Protein 9F7B (pdb70)

Foldseek 3Di:
DQWKDWLAAAADFAAEEWEDALLQDDLLCNVLDVLLHRHHTYMYTGFRQLVVPDQTALALLVVLVVVLVVVCVVDVPQVDAYHYEYEALRLVSRQSNQQVCVVVVHHHAAYEYEAYFAQPLPPPDDDDQQVLQVLLLVNLQVVCVSVVLDHLQDDAPDGVVVRLQVSLVVCVVSPPPDDSVVVSVSSVSSSSSSVSSVSNSNRDDDDAHPDQARYQYEYEHEQAQLCQDQVVSDDYDVNNVNSVVRNPPDRQVVSCVRHVNYHYHYDHQRHSRRQCPVPRNVVVVSVVCSVVGVD

B-factor: mean 24.54, std 12.44, range [8.44, 74.92]

Structure (mmCIF, N/CA/C/O backbone):
data_9F7B
#
_entry.id   9F7B
#
_cell.length_a   37.745
_cell.length_b   60.009
_cell.length_c   63.472
_cell.angle_alpha   90.000
_cell.angle_beta   95.794
_cell.angle_gamma   90.000
#
_symmetry.space_group_name_H-M   'P 1 21 1'
#
loop_
_entity.id
_entity.type
_entity.pdbx_description
1 polymer '3-hydroxyacyl-[acyl-carrier-protein] dehydratase'
2 water water
#
loop_
_atom_site.group_PDB
_atom_site.id
_atom_site.type_symbol
_atom_site.label_atom_id
_atom_site.label_alt_id
_atom_site.label_comp_id
_atom_site.label_asym_id
_atom_site.label_entity_id
_atom_site.label_seq_id
_atom_site.pdbx_PDB_ins_code
_atom_site.Cartn_x
_atom_site.Cartn_y
_atom_site.Cartn_z
_atom_site.occupancy
_atom_site.B_iso_or_equiv
_atom_site.auth_seq_id
_atom_site.auth_comp_id
_atom_site.auth_asym_id
_atom_site.auth_atom_id
_atom_site.pdbx_PDB_model_num
ATOM 1 N N . ASP A 1 34 ? 7.493 -16.563 24.771 1.000 47.949 13 ASP A N 1
ATOM 2 C CA . ASP A 1 34 ? 8.242 -17.465 23.851 1.000 49.372 13 ASP A CA 1
ATOM 3 C C . ASP A 1 34 ? 7.898 -17.103 22.403 1.000 45.161 13 ASP A C 1
ATOM 4 O O . ASP A 1 34 ? 8.783 -16.791 21.611 1.000 52.922 13 ASP A O 1
ATOM 6 N N . PRO A 1 35 ? 6.615 -17.113 21.981 1.000 37.877 14 PRO A N 1
ATOM 7 C CA . PRO A 1 35 ? 6.256 -16.509 20.701 1.000 34.887 14 PRO A CA 1
ATOM 8 C C . PRO A 1 35 ? 6.291 -14.973 20.757 1.000 27.302 14 PRO A C 1
ATOM 9 O O . PRO A 1 35 ? 6.643 -14.345 19.761 1.000 26.265 14 PRO A O 1
ATOM 13 N N . VAL A 1 36 ? 5.968 -14.354 21.907 1.000 21.421 15 VAL A N 1
ATOM 14 C CA . VAL A 1 36 ? 5.902 -12.896 21.952 1.000 20.957 15 VAL A CA 1
ATOM 15 C C . VAL A 1 36 ? 7.017 -12.268 22.796 1.000 20.651 15 VAL A C 1
ATOM 16 O O . VAL A 1 36 ? 7.249 -11.070 22.695 1.000 19.574 15 VAL A O 1
ATOM 20 N N . PHE A 1 37 ? 7.655 -13.034 23.675 1.000 20.256 16 PHE A N 1
ATOM 21 C CA . PHE A 1 37 ? 8.588 -12.451 24.625 1.000 20.219 16 PHE A CA 1
ATOM 22 C C . PHE A 1 37 ? 10.018 -12.797 24.211 1.000 20.706 16 PHE A C 1
ATOM 23 O O . PHE A 1 37 ? 10.318 -13.967 24.018 1.000 20.375 16 PHE A O 1
ATOM 31 N N . GLU A 1 38 ? 10.891 -11.782 24.078 1.000 20.223 17 GLU A N 1
ATOM 32 C CA . GLU A 1 38 ? 12.282 -11.959 23.673 1.000 19.637 17 GLU A CA 1
ATOM 33 C C . GLU A 1 38 ? 13.217 -11.282 24.680 1.000 18.979 17 GLU A C 1
ATOM 34 O O . GLU A 1 38 ? 12.980 -10.154 25.101 1.000 16.384 17 GLU A O 1
ATOM 40 N N . ILE A 1 39 ? 14.296 -11.969 25.048 1.000 18.345 18 ILE A N 1
ATOM 41 C CA . ILE A 1 39 ? 15.363 -11.360 25.833 1.000 18.680 18 ILE A CA 1
ATOM 42 C C . ILE A 1 39 ? 16.477 -10.962 24.868 1.000 18.158 18 ILE A C 1
ATOM 43 O O . ILE A 1 39 ? 17.064 -11.824 24.232 1.000 20.880 18 ILE A O 1
ATOM 48 N N . LEU A 1 40 ? 16.717 -9.659 24.725 1.000 16.440 19 LEU A N 1
ATOM 49 C CA . LEU A 1 40 ? 17.662 -9.140 23.750 1.000 16.757 19 LEU A CA 1
ATOM 50 C C . LEU A 1 40 ? 19.056 -9.015 24.355 1.000 15.777 19 LEU A C 1
ATOM 51 O O . LEU A 1 40 ? 20.033 -9.146 23.629 1.000 15.191 19 LEU A O 1
ATOM 56 N N . GLN A 1 41 ? 19.132 -8.675 25.647 1.000 14.538 20 GLN A N 1
ATOM 57 C CA . GLN A 1 41 ? 20.380 -8.579 26.394 1.000 14.748 20 GLN A CA 1
ATOM 58 C C . GLN A 1 41 ? 20.087 -9.184 27.767 1.000 14.914 20 GLN A C 1
ATOM 59 O O . GLN A 1 41 ? 19.272 -8.626 28.505 1.000 15.048 20 GLN A O 1
ATOM 65 N N . SER A 1 42 ? 20.666 -10.367 28.066 1.000 14.023 21 SER A N 1
ATOM 66 C CA . SER A 1 42 ? 20.245 -11.161 29.219 1.000 13.578 21 SER A CA 1
ATOM 67 C C . SER A 1 42 ? 20.899 -10.697 30.513 1.000 13.993 21 SER A C 1
ATOM 68 O O . SER A 1 42 ? 20.340 -10.885 31.589 1.000 15.494 21 SER A O 1
ATOM 71 N N . ARG A 1 43 ? 22.091 -10.109 30.417 1.000 15.039 22 ARG A N 1
ATOM 72 C CA . ARG A 1 43 ? 22.945 -9.908 31.581 1.000 14.569 22 ARG A CA 1
ATOM 73 C C . ARG A 1 43 ? 22.514 -8.706 32.425 1.000 14.775 22 ARG A C 1
ATOM 74 O O . ARG A 1 43 ? 21.945 -7.728 31.908 1.000 13.610 22 ARG A O 1
ATOM 82 N N . GLY A 1 44 ? 22.899 -8.781 33.712 1.000 13.921 23 GLY A N 1
ATOM 83 C CA . GLY A 1 44 ? 22.869 -7.665 34.638 1.000 14.958 23 GLY A CA 1
ATOM 84 C C . GLY A 1 44 ? 21.937 -7.926 35.821 1.000 16.130 23 GLY A C 1
ATOM 85 O O . GLY A 1 44 ? 21.038 -8.766 35.740 1.000 14.681 23 GLY A O 1
ATOM 86 N N . ARG A 1 45 ? 22.141 -7.157 36.897 1.000 16.865 24 ARG A N 1
ATOM 87 C CA . ARG A 1 45 ? 21.363 -7.304 38.113 1.000 19.301 24 ARG A CA 1
ATOM 88 C C . ARG A 1 45 ? 20.338 -6.196 38.319 1.000 19.319 24 ARG A C 1
ATOM 89 O O . ARG A 1 45 ? 19.562 -6.252 39.254 1.000 21.618 24 ARG A O 1
ATOM 97 N N . ARG A 1 46 ? 20.332 -5.161 37.501 1.000 19.755 25 ARG A N 1
ATOM 98 C CA . ARG A 1 46 ? 19.319 -4.136 37.676 1.000 20.735 25 ARG A CA 1
ATOM 99 C C . ARG A 1 46 ? 17.990 -4.634 37.096 1.000 19.401 25 ARG A C 1
ATOM 100 O O . ARG A 1 46 ? 17.965 -5.613 36.335 1.000 16.934 25 ARG A O 1
ATOM 108 N N . SER A 1 47 ? 16.899 -3.917 37.409 1.000 17.932 26 SER A N 1
ATOM 109 C CA . SER A 1 47 ? 15.587 -4.252 36.883 1.000 18.893 26 SER A CA 1
ATOM 110 C C . SER A 1 47 ? 15.651 -4.161 35.371 1.000 17.404 26 SER A C 1
ATOM 111 O O . SER A 1 47 ? 16.326 -3.289 34.853 1.000 17.970 26 SER A O 1
ATOM 114 N N . PRO A 1 48 ? 15.011 -5.088 34.640 1.000 16.446 27 PRO A N 1
ATOM 115 C CA . PRO A 1 48 ? 15.026 -5.043 33.180 1.000 15.902 27 PRO A CA 1
ATOM 116 C C . PRO A 1 48 ? 14.420 -3.766 32.594 1.000 15.280 27 PRO A C 1
ATOM 117 O O . PRO A 1 48 ? 13.478 -3.200 33.155 1.000 15.014 27 PRO A O 1
ATOM 121 N N . ALA A 1 49 ? 14.932 -3.347 31.431 1.000 14.082 28 ALA A N 1
ATOM 122 C CA . ALA A 1 49 ? 14.165 -2.493 30.527 1.000 14.720 28 ALA A CA 1
ATOM 123 C C . ALA A 1 49 ? 13.259 -3.372 29.660 1.000 14.306 28 ALA A C 1
ATOM 124 O O . ALA A 1 49 ? 13.752 -4.329 29.063 1.000 15.353 28 ALA A O 1
ATOM 126 N N . VAL A 1 50 ? 11.946 -3.052 29.590 1.000 13.749 29 VAL A N 1
ATOM 127 C CA . VAL A 1 50 ? 11.022 -3.787 28.730 1.000 13.343 29 VAL A CA 1
ATOM 128 C C . VAL A 1 50 ? 10.436 -2.886 27.643 1.000 12.997 29 VAL A C 1
ATOM 129 O O . VAL A 1 50 ? 9.655 -1.975 27.931 1.000 13.457 29 VAL A O 1
ATOM 133 N N . TRP A 1 51 ? 10.755 -3.198 26.389 1.000 11.803 30 TRP A N 1
ATOM 134 C CA . TRP A 1 51 ? 10.328 -2.379 25.267 1.000 12.743 30 TRP A CA 1
ATOM 135 C C . TRP A 1 51 ? 9.339 -3.140 24.383 1.000 12.441 30 TRP A C 1
ATOM 136 O O . TRP A 1 51 ? 9.252 -4.362 24.466 1.000 13.511 30 TRP A O 1
ATOM 147 N N . PHE A 1 52 ? 8.562 -2.408 23.572 1.000 11.549 31 PHE A N 1
ATOM 148 C CA . PHE A 1 52 ? 7.511 -3.013 22.771 1.000 11.771 31 PHE A CA 1
ATOM 149 C C . PHE A 1 52 ? 7.719 -2.709 21.295 1.000 12.111 31 PHE A C 1
ATOM 150 O O . PHE A 1 52 ? 8.130 -1.610 20.919 1.000 12.615 31 PHE A O 1
ATOM 158 N N . HIS A 1 53 ? 7.407 -3.711 20.470 1.000 12.820 32 HIS A N 1
ATOM 159 C CA . HIS A 1 53 ? 7.499 -3.605 19.022 1.000 13.291 32 HIS A CA 1
ATOM 160 C C . HIS A 1 53 ? 6.748 -2.389 18.485 1.000 14.627 32 HIS A C 1
ATOM 161 O O . HIS A 1 53 ? 5.675 -2.029 18.998 1.000 13.602 32 HIS A O 1
ATOM 168 N N . GLY A 1 54 ? 7.269 -1.847 17.375 1.000 13.513 33 GLY A N 1
ATOM 169 C CA . GLY A 1 54 ? 6.495 -0.956 16.537 1.000 13.914 33 GLY A CA 1
ATOM 170 C C . GLY A 1 54 ? 5.458 -1.738 15.729 1.000 15.256 33 GLY A C 1
ATOM 171 O O . GLY A 1 54 ? 5.161 -2.899 16.048 1.000 16.535 33 GLY A O 1
ATOM 172 N N . SER A 1 55 ? 4.931 -1.106 14.672 1.000 14.475 34 SER A N 1
ATOM 173 C CA . SER A 1 55 ? 3.825 -1.685 13.916 1.000 16.112 34 SER A CA 1
ATOM 174 C C . SER A 1 55 ? 4.308 -2.872 13.073 1.000 16.070 34 SER A C 1
ATOM 175 O O . SER A 1 55 ? 3.518 -3.746 12.719 1.000 16.623 34 SER A O 1
ATOM 178 N N . MET A 1 56 ? 5.619 -2.936 12.788 1.000 16.698 35 MET A N 1
ATOM 179 C CA . MET A 1 56 ? 6.188 -4.089 12.092 1.000 16.980 35 MET A CA 1
ATOM 180 C C . MET A 1 56 ? 6.089 -5.357 12.947 1.000 15.683 35 MET A C 1
ATOM 181 O O . MET A 1 56 ? 6.171 -6.451 12.402 1.000 16.560 35 MET A O 1
ATOM 186 N N . GLY A 1 57 ? 5.971 -5.221 14.278 1.000 14.113 36 GLY A N 1
ATOM 187 C CA . GLY A 1 57 ? 5.803 -6.346 15.190 1.000 14.480 36 GLY A CA 1
ATOM 188 C C . GLY A 1 57 ? 7.121 -6.955 15.698 1.000 15.087 36 GLY A C 1
ATOM 189 O O . GLY A 1 57 ? 7.108 -7.799 16.604 1.000 15.022 36 GLY A O 1
ATOM 190 N N . THR A 1 58 ? 8.255 -6.555 15.103 1.000 14.929 37 THR A N 1
ATOM 191 C CA . THR A 1 58 ? 9.559 -7.139 15.388 1.000 15.489 37 THR A CA 1
ATOM 192 C C . THR A 1 58 ? 10.328 -6.271 16.399 1.000 16.371 37 THR A C 1
ATOM 193 O O . THR A 1 58 ? 9.964 -5.114 16.646 1.000 14.798 37 THR A O 1
ATOM 197 N N . VAL A 1 59 ? 11.368 -6.844 17.021 1.000 17.262 38 VAL A N 1
ATOM 198 C CA . VAL A 1 59 ? 12.101 -6.130 18.057 1.000 17.598 38 VAL A CA 1
ATOM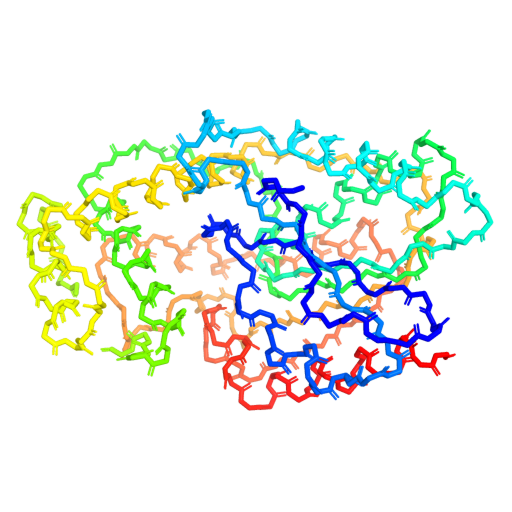 199 C C . VAL A 1 59 ? 13.590 -5.985 17.728 1.000 18.562 38 VAL A C 1
ATOM 200 O O . VAL A 1 59 ? 14.325 -5.398 18.526 1.000 16.331 38 VAL A O 1
ATOM 204 N N . GLN A 1 60 ? 14.036 -6.471 16.560 1.000 19.253 39 GLN A N 1
ATOM 205 C CA . GLN A 1 60 ? 15.456 -6.474 16.229 1.000 21.470 39 GLN A CA 1
ATOM 206 C C . GLN A 1 60 ? 16.004 -5.053 16.170 1.000 20.931 39 GLN A C 1
ATOM 207 O O . GLN A 1 60 ? 17.164 -4.840 16.507 1.000 22.692 39 GLN A O 1
ATOM 213 N N . ALA A 1 61 ? 15.145 -4.076 15.864 1.000 21.230 40 ALA A N 1
ATOM 214 C CA . ALA A 1 61 ? 15.554 -2.686 15.809 1.000 21.439 40 ALA A CA 1
ATOM 215 C C . ALA A 1 61 ? 16.099 -2.203 17.147 1.000 19.487 40 ALA A C 1
ATOM 216 O O . ALA A 1 61 ? 16.746 -1.168 17.160 1.000 21.672 40 ALA A O 1
ATOM 218 N N . TYR A 1 62 ? 15.806 -2.900 18.253 1.000 17.720 41 TYR A N 1
ATOM 219 C CA . TYR A 1 62 ? 16.234 -2.453 19.577 1.000 17.428 41 TYR A CA 1
ATOM 220 C C . TYR A 1 62 ? 17.565 -3.072 20.017 1.000 17.255 41 TYR A C 1
ATOM 221 O O . TYR A 1 62 ? 18.047 -2.748 21.104 1.000 17.230 41 TYR A O 1
ATOM 230 N N . LEU A 1 63 ? 18.199 -3.911 19.188 1.000 17.897 42 LEU A N 1
ATOM 231 C CA . LEU A 1 63 ? 19.461 -4.541 19.598 1.000 18.214 42 LEU A CA 1
ATOM 232 C C . LEU A 1 63 ? 20.563 -3.503 19.812 1.000 16.807 42 LEU A C 1
ATOM 233 O O . LEU A 1 63 ? 21.303 -3.590 20.793 1.000 16.813 42 LEU A O 1
ATOM 238 N N . GLY A 1 64 ? 20.647 -2.495 18.933 1.000 14.801 43 GLY A N 1
ATOM 239 C CA . GLY A 1 64 ? 21.627 -1.431 19.093 1.000 14.008 43 GLY A CA 1
ATOM 240 C C . GLY A 1 64 ? 21.492 -0.684 20.421 1.000 14.523 43 GLY A C 1
ATOM 241 O O . GLY A 1 64 ? 22.475 -0.419 21.130 1.000 16.272 43 GLY A O 1
ATOM 242 N N . LEU A 1 65 ? 20.267 -0.310 20.764 1.000 13.257 44 LEU A N 1
ATOM 243 C CA . LEU A 1 65 ? 20.001 0.334 22.034 1.000 14.709 44 LEU A CA 1
ATOM 244 C C . LEU A 1 65 ? 20.439 -0.568 23.200 1.000 13.998 44 LEU A C 1
ATOM 245 O O . LEU A 1 65 ? 21.065 -0.123 24.149 1.000 12.876 44 LEU A O 1
ATOM 250 N N . ALA A 1 66 ? 20.050 -1.850 23.161 1.000 15.299 45 ALA A N 1
ATOM 251 C CA . ALA A 1 66 ? 20.343 -2.795 24.237 1.000 15.759 45 ALA A CA 1
ATOM 252 C C . ALA A 1 66 ? 21.856 -2.898 24.454 1.000 14.921 45 ALA A C 1
ATOM 253 O O . ALA A 1 66 ? 22.341 -2.876 25.593 1.000 14.438 45 ALA A O 1
ATOM 255 N N . ARG A 1 67 ? 22.603 -3.006 23.350 1.000 15.107 46 ARG A N 1
ATOM 256 C CA . ARG A 1 67 ? 24.068 -3.084 23.418 1.000 16.358 46 ARG A CA 1
ATOM 257 C C . ARG A 1 67 ? 24.653 -1.775 23.966 1.000 16.546 46 ARG A C 1
ATOM 258 O O . ARG A 1 67 ? 25.590 -1.829 24.760 1.000 15.334 46 ARG A O 1
ATOM 266 N N . ALA A 1 68 ? 24.085 -0.619 23.581 1.000 14.333 47 ALA A N 1
ATOM 267 C CA . ALA A 1 68 ? 24.619 0.660 24.029 1.000 14.848 47 ALA A CA 1
ATOM 268 C C . ALA A 1 68 ? 24.353 0.876 25.523 1.000 14.918 47 ALA A C 1
ATOM 269 O O . ALA A 1 68 ? 25.196 1.419 26.238 1.000 14.384 47 ALA A O 1
ATOM 271 N N . ILE A 1 69 ? 23.175 0.455 25.998 1.000 15.177 48 ILE A N 1
ATOM 272 C CA . ILE A 1 69 ? 22.891 0.478 27.426 1.000 15.627 48 ILE A CA 1
ATOM 273 C C . ILE A 1 69 ? 23.841 -0.488 28.130 1.000 16.089 48 ILE A C 1
ATOM 274 O O . ILE A 1 69 ? 24.417 -0.125 29.157 1.000 16.624 48 ILE A O 1
ATOM 279 N N . GLY A 1 70 ? 23.967 -1.705 27.580 1.000 16.064 49 GLY A N 1
ATOM 280 C CA . GLY A 1 70 ? 25.048 -2.617 27.938 1.000 16.727 49 GLY A CA 1
ATOM 281 C C . GLY A 1 70 ? 24.693 -3.615 29.045 1.000 17.207 49 GLY A C 1
ATOM 282 O O . GLY A 1 70 ? 23.531 -3.734 29.443 1.000 15.987 49 GLY A O 1
ATOM 283 N N . ASP A 1 71 ? 25.731 -4.319 29.533 1.000 15.420 50 ASP A N 1
ATOM 284 C CA . ASP A 1 71 ? 25.596 -5.583 30.250 1.000 16.038 50 ASP A CA 1
ATOM 285 C C . ASP A 1 71 ? 25.054 -5.447 31.679 1.000 15.349 50 ASP A C 1
ATOM 286 O O . ASP A 1 71 ? 24.760 -6.472 32.308 1.000 13.735 50 ASP A O 1
ATOM 291 N N . GLU A 1 72 ? 24.952 -4.220 32.219 1.000 16.883 51 GLU A N 1
ATOM 292 C CA . GLU A 1 72 ? 24.438 -4.018 33.570 1.000 17.794 51 GLU A CA 1
ATOM 293 C C . GLU A 1 72 ? 22.906 -4.043 33.622 1.000 17.076 51 GLU A C 1
ATOM 294 O O . GLU A 1 72 ? 22.350 -4.186 34.706 1.000 18.162 51 GLU A O 1
ATOM 300 N N . VAL A 1 73 ? 22.219 -3.898 32.475 1.000 15.152 52 VAL A N 1
ATOM 301 C CA . VAL A 1 73 ? 20.768 -3.783 32.455 1.000 17.083 52 VAL A CA 1
ATOM 302 C C . VAL A 1 73 ? 20.191 -4.793 31.470 1.000 14.713 52 VAL A C 1
ATOM 303 O O . VAL A 1 73 ? 20.485 -4.692 30.271 1.000 13.695 52 VAL A O 1
ATOM 307 N N . PRO A 1 74 ? 19.369 -5.761 31.941 1.000 13.325 53 PRO A N 1
ATOM 308 C CA . PRO A 1 74 ? 18.649 -6.673 31.057 1.000 13.626 53 PRO A CA 1
ATOM 309 C C . PRO A 1 74 ? 17.713 -5.892 30.146 1.000 14.674 53 PRO A C 1
ATOM 310 O O . PRO A 1 74 ? 17.052 -4.950 30.594 1.000 15.912 53 PRO A O 1
ATOM 314 N N . PHE A 1 75 ? 17.695 -6.284 28.868 1.000 14.720 54 PHE A N 1
ATOM 315 C CA . PHE A 1 75 ? 16.815 -5.667 27.893 1.000 14.555 54 PHE A CA 1
ATOM 316 C C . PHE A 1 75 ? 15.905 -6.718 27.298 1.000 14.096 54 PHE A C 1
ATOM 317 O O . PHE A 1 75 ? 16.368 -7.609 26.578 1.000 14.621 54 PHE A O 1
ATOM 325 N N . HIS A 1 76 ? 14.618 -6.556 27.596 1.000 14.487 55 HIS A N 1
ATOM 326 C CA . HIS A 1 76 ? 13.579 -7.489 27.214 1.000 14.321 55 HIS A CA 1
ATOM 327 C C . HIS A 1 76 ? 12.598 -6.786 26.282 1.000 14.154 55 HIS A C 1
ATOM 328 O O . HIS A 1 76 ? 12.403 -5.587 26.370 1.000 15.964 55 HIS A O 1
ATOM 335 N N . ALA A 1 77 ? 11.972 -7.518 25.372 1.000 14.141 56 ALA A N 1
ATOM 336 C CA . ALA A 1 77 ? 11.043 -6.901 24.450 1.000 13.954 56 ALA A CA 1
ATOM 337 C C . ALA A 1 77 ? 9.932 -7.877 24.044 1.000 15.016 56 ALA A C 1
ATOM 338 O O . ALA A 1 77 ? 10.091 -9.110 24.079 1.000 14.440 56 ALA A O 1
ATOM 340 N N . PHE A 1 78 ? 8.793 -7.290 23.676 1.000 14.348 57 PHE A N 1
ATOM 341 C CA . PHE A 1 78 ? 7.633 -8.017 23.203 1.000 14.319 57 PHE A CA 1
ATOM 342 C C . PHE A 1 78 ? 7.502 -7.834 21.700 1.000 15.370 57 PHE A C 1
ATOM 343 O O . PHE A 1 78 ? 7.523 -6.703 21.219 1.000 14.314 57 PHE A O 1
ATOM 351 N N . GLN A 1 79 ? 7.356 -8.966 20.991 1.000 16.621 58 GLN A N 1
ATOM 352 C CA . GLN A 1 79 ? 7.053 -8.980 19.566 1.000 18.965 58 GLN A CA 1
ATOM 353 C C . GLN A 1 79 ? 5.633 -9.505 19.332 1.000 16.884 58 GLN A C 1
ATOM 354 O O . GLN A 1 79 ? 5.033 -10.129 20.209 1.000 15.652 58 GLN A O 1
ATOM 360 N N . SER A 1 80 ? 5.073 -9.174 18.156 1.000 16.137 59 SER A N 1
ATOM 361 C CA . SER A 1 80 ? 3.679 -9.494 17.841 1.000 16.598 59 SER A CA 1
ATOM 362 C C . SER A 1 80 ? 3.458 -10.999 17.692 1.000 18.045 59 SER A C 1
ATOM 363 O O . SER A 1 80 ? 4.208 -11.679 16.989 1.000 16.748 59 SER A O 1
ATOM 366 N N . ARG A 1 81 ? 2.394 -11.514 18.317 1.000 18.338 60 ARG A N 1
ATOM 367 C CA . ARG A 1 81 ? 1.910 -12.830 17.945 1.000 21.914 60 ARG A CA 1
ATOM 368 C C . ARG A 1 81 ? 1.645 -12.824 16.438 1.000 21.689 60 ARG A C 1
ATOM 369 O O . ARG A 1 81 ? 1.141 -11.846 15.902 1.000 21.085 60 ARG A O 1
ATOM 377 N N . GLY A 1 82 ? 2.030 -13.901 15.748 1.000 23.806 61 GLY A N 1
ATOM 378 C CA . GLY A 1 82 ? 1.731 -14.068 14.334 1.000 23.343 61 GLY A CA 1
ATOM 379 C C . GLY A 1 82 ? 2.962 -13.993 13.442 1.000 26.319 61 GLY A C 1
ATOM 380 O O . GLY A 1 82 ? 2.847 -14.206 12.238 1.000 22.203 61 GLY A O 1
ATOM 381 N N . LEU A 1 83 ? 4.124 -13.628 14.010 1.000 29.883 62 LEU A N 1
ATOM 382 C CA . LEU A 1 83 ? 5.350 -13.523 13.223 1.000 32.696 62 LEU A CA 1
ATOM 383 C C . LEU A 1 83 ? 5.900 -14.913 12.891 1.000 38.890 62 LEU A C 1
ATOM 384 O O . LEU A 1 83 ? 6.262 -15.164 11.746 1.000 40.375 62 LEU A O 1
ATOM 389 N N . ARG A 1 84 ? 5.942 -15.810 13.887 1.000 46.768 63 ARG A N 1
ATOM 390 C CA . ARG A 1 84 ? 6.414 -17.176 13.697 1.000 54.006 63 ARG A CA 1
ATOM 391 C C . ARG A 1 84 ? 5.369 -18.020 12.961 1.000 61.003 63 ARG A C 1
ATOM 392 O O . ARG A 1 84 ? 5.545 -19.227 12.835 1.000 67.825 63 ARG A O 1
ATOM 394 N N . GLY A 1 85 ? 4.278 -17.392 12.491 1.000 68.295 64 GLY A N 1
ATOM 395 C CA . GLY A 1 85 ? 3.275 -18.053 11.667 1.000 67.354 64 GLY A CA 1
ATOM 396 C C . GLY A 1 85 ? 2.354 -18.959 12.485 1.000 68.433 64 GLY A C 1
ATOM 397 O O . GLY A 1 85 ? 1.490 -19.635 11.923 1.000 57.542 64 GLY A O 1
ATOM 398 N N . GLU A 1 86 ? 2.522 -18.928 13.816 1.000 68.898 65 GLU A N 1
ATOM 399 C CA . GLU A 1 86 ? 1.943 -19.926 14.702 1.000 69.234 65 GLU A CA 1
ATOM 400 C C . GLU A 1 86 ? 0.514 -19.549 15.096 1.000 64.850 65 GLU A C 1
ATOM 401 O O . GLU A 1 86 ? -0.208 -20.401 15.603 1.000 65.506 65 GLU A O 1
ATOM 403 N N . ASP A 1 87 ? 0.096 -18.295 14.857 1.000 58.495 66 ASP A N 1
ATOM 404 C CA . ASP A 1 87 ? -1.211 -17.853 15.316 1.000 51.929 66 ASP A CA 1
ATOM 405 C C . ASP A 1 87 ? -1.706 -16.641 14.520 1.000 43.310 66 ASP A C 1
ATOM 406 O O . ASP A 1 87 ? -0.963 -16.018 13.766 1.000 43.129 66 ASP A O 1
ATOM 411 N N . ALA A 1 88 ? -2.988 -16.307 14.697 1.000 33.988 67 ALA A N 1
ATOM 412 C CA . ALA A 1 88 ? -3.554 -15.118 14.082 1.000 34.313 67 ALA A CA 1
ATOM 413 C C . ALA A 1 88 ? -3.041 -13.859 14.800 1.000 30.812 67 ALA A C 1
ATOM 414 O O . ALA A 1 88 ? -3.115 -13.773 16.022 1.000 27.777 67 ALA A O 1
ATOM 416 N N . PRO A 1 89 ? -2.506 -12.847 14.064 1.000 27.911 68 PRO A N 1
ATOM 417 C CA . PRO A 1 89 ? -2.115 -11.569 14.662 1.000 24.178 68 PRO A CA 1
ATOM 418 C C . PRO A 1 89 ? -3.310 -10.909 15.326 1.000 22.448 68 PRO A C 1
ATOM 419 O O . PRO A 1 89 ? -4.415 -11.082 14.830 1.000 21.452 68 PRO A O 1
ATOM 423 N N . LEU A 1 90 ? -3.078 -10.207 16.447 1.000 18.984 69 LEU A N 1
ATOM 424 C CA . LEU A 1 90 ? -4.107 -9.460 17.157 1.000 19.297 69 LEU A CA 1
ATOM 425 C C . LEU A 1 90 ? -4.240 -8.103 16.480 1.000 18.437 69 LEU A C 1
ATOM 426 O O . LEU A 1 90 ? -3.231 -7.578 16.006 1.000 17.852 69 LEU A O 1
ATOM 431 N N . ALA A 1 91 ? -5.477 -7.578 16.406 1.000 17.005 70 ALA A N 1
ATOM 432 C CA . ALA A 1 91 ? -5.762 -6.277 15.798 1.000 19.031 70 ALA A CA 1
ATOM 433 C C . ALA A 1 91 ? -6.401 -5.308 16.802 1.000 18.583 70 ALA A C 1
ATOM 434 O O . ALA A 1 91 ? -6.955 -4.287 16.410 1.000 19.152 70 ALA A O 1
ATOM 436 N N . ASP A 1 92 ? -6.262 -5.603 18.102 1.000 19.700 71 ASP A N 1
ATOM 437 C CA . ASP A 1 92 ? -6.892 -4.850 19.169 1.000 19.289 71 ASP A CA 1
ATOM 438 C C . ASP A 1 92 ? -5.816 -4.522 20.202 1.000 17.978 71 ASP A C 1
ATOM 439 O O . ASP A 1 92 ? -5.219 -5.441 20.771 1.000 15.928 71 ASP A O 1
ATOM 444 N N . LEU A 1 93 ? -5.578 -3.220 20.432 1.000 17.734 72 LEU A N 1
ATOM 445 C CA . LEU A 1 93 ? -4.420 -2.732 21.188 1.000 15.788 72 LEU A CA 1
ATOM 446 C C . LEU A 1 93 ? -4.586 -3.180 22.640 1.000 14.940 72 LEU A C 1
ATOM 447 O O . LEU A 1 93 ? -3.649 -3.675 23.252 1.000 15.712 72 LEU A O 1
ATOM 452 N N . GLY A 1 94 ? -5.803 -3.032 23.174 1.000 14.650 73 GLY A N 1
ATOM 453 C CA . GLY A 1 94 ? -6.107 -3.455 24.528 1.000 14.753 73 GLY A CA 1
ATOM 454 C C . GLY A 1 94 ? -5.814 -4.937 24.742 1.000 15.185 73 GLY A C 1
ATOM 455 O O . GLY A 1 94 ? -5.316 -5.333 25.794 1.000 16.794 73 GLY A O 1
ATOM 456 N N . GLU A 1 95 ? -6.107 -5.744 23.720 1.000 14.508 74 GLU A N 1
ATOM 457 C CA . GLU A 1 95 ? -5.998 -7.181 23.833 1.000 15.533 74 GLU A CA 1
ATOM 458 C C . GLU A 1 95 ? -4.536 -7.599 23.746 1.000 14.776 74 GLU A C 1
ATOM 459 O O . GLU A 1 95 ? -4.108 -8.449 24.507 1.000 15.906 74 GLU A O 1
ATOM 465 N N . MET A 1 96 ? -3.764 -7.031 22.829 1.000 14.320 75 MET A N 1
ATOM 466 C CA . MET A 1 96 ? -2.345 -7.352 22.793 1.000 15.833 75 MET A CA 1
ATOM 467 C C . MET A 1 96 ? -1.621 -6.849 24.054 1.000 15.249 75 MET A C 1
ATOM 468 O O . MET A 1 96 ? -0.748 -7.553 24.587 1.000 13.698 75 MET A O 1
ATOM 473 N N . ALA A 1 97 ? -2.032 -5.689 24.596 1.000 14.581 76 ALA A N 1
ATOM 474 C CA . ALA A 1 97 ? -1.427 -5.177 25.824 1.000 13.749 76 ALA A CA 1
ATOM 475 C C . ALA A 1 97 ? -1.733 -6.102 26.999 1.000 13.868 76 ALA A C 1
ATOM 476 O O . ALA A 1 97 ? -0.882 -6.300 27.870 1.000 13.405 76 ALA A O 1
ATOM 478 N N . ALA A 1 98 ? -2.954 -6.649 27.038 1.000 14.206 77 ALA A N 1
ATOM 479 C CA . ALA A 1 98 ? -3.328 -7.594 28.080 1.000 14.615 77 ALA A CA 1
ATOM 480 C C . ALA A 1 98 ? -2.456 -8.844 28.011 1.000 15.681 77 ALA A C 1
ATOM 481 O O . ALA A 1 98 ? -1.987 -9.326 29.053 1.000 17.041 77 ALA A O 1
ATOM 483 N N . LEU A 1 99 ? -2.224 -9.370 26.797 1.000 16.055 78 LEU A N 1
ATOM 484 C CA . LEU A 1 99 ? -1.336 -10.518 26.633 1.000 16.104 78 LEU A CA 1
ATOM 485 C C . LEU A 1 99 ? 0.023 -10.221 27.270 1.000 16.842 78 LEU A C 1
ATOM 486 O O . LEU A 1 99 ? 0.523 -10.988 28.111 1.000 16.378 78 LEU A O 1
ATOM 491 N N . TYR A 1 100 ? 0.604 -9.060 26.926 1.000 15.310 79 TYR A N 1
ATOM 492 C CA . TYR A 1 100 ? 1.955 -8.731 27.374 1.000 14.802 79 TYR A CA 1
ATOM 493 C C . TYR A 1 100 ? 1.931 -8.487 28.878 1.000 14.872 79 TYR A C 1
ATOM 494 O O . TYR A 1 100 ? 2.827 -8.898 29.595 1.000 14.675 79 TYR A O 1
ATOM 503 N N . THR A 1 101 ? 0.851 -7.874 29.361 1.000 15.133 80 THR A N 1
ATOM 504 C CA . THR A 1 101 ? 0.714 -7.622 30.780 1.000 15.293 80 THR A CA 1
ATOM 505 C C . THR A 1 101 ? 0.710 -8.940 31.575 1.000 15.549 80 THR A C 1
ATOM 506 O O . THR A 1 101 ? 1.395 -9.052 32.607 1.000 15.057 80 THR A O 1
ATOM 510 N N . ARG A 1 102 ? -0.116 -9.904 31.154 1.000 16.136 81 ARG A N 1
ATOM 511 C CA . ARG A 1 102 ? -0.143 -11.225 31.777 1.000 17.224 81 ARG A CA 1
ATOM 512 C C . ARG A 1 102 ? 1.265 -11.823 31.892 1.000 17.304 81 ARG A C 1
ATOM 513 O O . ARG A 1 102 ? 1.660 -12.345 32.950 1.000 16.466 81 ARG A O 1
ATOM 521 N N . ARG A 1 103 ? 2.017 -11.788 30.787 1.000 18.510 82 ARG A N 1
ATOM 522 C CA . ARG A 1 103 ? 3.371 -12.323 30.787 1.000 19.633 82 ARG A CA 1
ATOM 523 C C . ARG A 1 103 ? 4.237 -11.568 31.807 1.000 18.469 82 ARG A C 1
ATOM 524 O O . ARG A 1 103 ? 5.015 -12.194 32.525 1.000 18.987 82 ARG A O 1
ATOM 532 N N . LEU A 1 104 ? 4.143 -10.228 31.878 1.000 17.012 83 LEU A N 1
ATOM 533 C CA . LEU A 1 104 ? 4.998 -9.460 32.787 1.000 17.606 83 LEU A CA 1
ATOM 534 C C . LEU A 1 104 ? 4.662 -9.774 34.247 1.000 17.163 83 LEU A C 1
ATOM 535 O O . LEU A 1 104 ? 5.551 -9.893 35.086 1.000 19.082 83 LEU A O 1
ATOM 540 N N . LEU A 1 105 ? 3.370 -9.884 34.561 1.000 16.741 84 LEU A N 1
ATOM 541 C CA . LEU A 1 105 ? 2.933 -10.186 35.910 1.000 17.584 84 LEU A CA 1
ATOM 542 C C . LEU A 1 105 ? 3.454 -11.559 36.348 1.000 17.578 84 LEU A C 1
ATOM 543 O O . LEU A 1 105 ? 3.764 -11.728 37.518 1.000 19.219 84 LEU A O 1
ATOM 548 N N . ALA A 1 106 ? 3.539 -12.530 35.428 1.000 18.323 85 ALA A N 1
ATOM 549 C CA . ALA A 1 106 ? 3.948 -13.891 35.764 1.000 19.589 85 ALA A CA 1
ATOM 550 C C . ALA A 1 106 ? 5.466 -13.969 35.903 1.000 21.478 85 ALA A C 1
ATOM 551 O O . ALA A 1 106 ? 5.970 -14.632 36.800 1.000 22.782 85 ALA A O 1
ATOM 553 N N . ARG A 1 107 ? 6.192 -13.266 35.031 1.000 24.426 86 ARG A N 1
ATOM 554 C CA . ARG A 1 107 ? 7.653 -13.246 35.066 1.000 26.021 86 ARG A CA 1
ATOM 555 C C . ARG A 1 107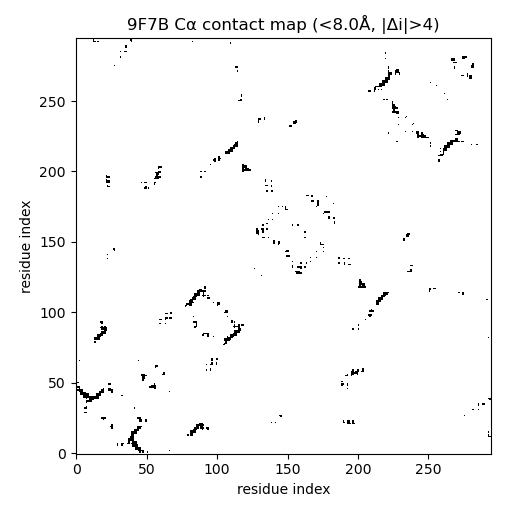 ? 8.191 -12.497 36.291 1.000 26.035 86 ARG A C 1
ATOM 556 O O . ARG A 1 107 ? 9.292 -12.804 36.742 1.000 21.554 86 ARG A O 1
ATOM 564 N N . GLN A 1 108 ? 7.452 -11.502 36.801 1.000 24.762 87 GLN A N 1
ATOM 565 C CA . GLN A 1 108 ? 7.958 -10.661 37.880 1.000 27.182 87 GLN A CA 1
ATOM 566 C C . GLN A 1 108 ? 6.932 -10.646 39.007 1.000 27.137 87 GLN A C 1
ATOM 567 O O . GLN A 1 108 ? 6.097 -9.762 39.089 1.000 27.486 87 GLN A O 1
ATOM 573 N N . PRO A 1 109 ? 6.929 -11.669 39.886 1.000 31.503 88 PRO A N 1
ATOM 574 C CA . PRO A 1 109 ? 5.915 -11.793 40.937 1.000 30.532 88 PRO A CA 1
ATOM 575 C C . PRO A 1 109 ? 6.101 -10.905 42.170 1.000 28.973 88 PRO A C 1
ATOM 576 O O . PRO A 1 109 ? 5.183 -10.764 42.970 1.000 28.207 88 PRO A O 1
ATOM 580 N N . ASP A 1 110 ? 7.283 -10.313 42.326 1.000 26.143 89 ASP A N 1
ATOM 581 C CA . ASP A 1 110 ? 7.519 -9.336 43.379 1.000 26.280 89 ASP A CA 1
ATOM 582 C C . ASP A 1 110 ? 6.864 -8.014 42.980 1.000 25.004 89 ASP A C 1
ATOM 583 O O . ASP A 1 110 ? 7.375 -7.297 42.126 1.000 20.093 89 ASP A O 1
ATOM 588 N N . GLU A 1 111 ? 5.749 -7.696 43.648 1.000 26.724 90 GLU A N 1
ATOM 589 C CA . GLU A 1 111 ? 4.944 -6.522 43.338 1.000 30.011 90 GLU A CA 1
ATOM 590 C C . GLU A 1 111 ? 5.587 -5.211 43.788 1.000 28.278 90 GLU A C 1
ATOM 591 O O . GLU A 1 111 ? 5.051 -4.152 43.478 1.000 28.322 90 GLU A O 1
ATOM 597 N N . SER A 1 112 ? 6.706 -5.267 44.520 1.000 28.057 91 SER A N 1
ATOM 598 C CA . SER A 1 112 ? 7.367 -4.057 44.975 1.000 28.017 91 SER A CA 1
ATOM 599 C C . SER A 1 112 ? 8.348 -3.543 43.918 1.000 27.269 91 SER A C 1
ATOM 600 O O . SER A 1 112 ? 8.791 -2.402 44.009 1.000 29.464 91 SER A O 1
ATOM 603 N N . ARG A 1 113 ? 8.689 -4.359 42.913 1.000 23.218 92 ARG A N 1
ATOM 604 C CA . ARG A 1 113 ? 9.612 -3.919 41.880 1.000 23.593 92 ARG A CA 1
ATOM 605 C C . ARG A 1 113 ? 8.840 -3.130 40.815 1.000 22.613 92 ARG A C 1
ATOM 606 O O . ARG A 1 113 ? 7.945 -3.677 40.184 1.000 23.749 92 ARG A O 1
ATOM 610 N N . ALA A 1 114 ? 9.186 -1.853 40.609 1.000 19.209 93 ALA A N 1
ATOM 611 C CA . ALA A 1 114 ? 8.562 -1.033 39.567 1.000 19.359 93 ALA A CA 1
ATOM 612 C C . ALA A 1 114 ? 9.075 -1.450 38.193 1.000 18.278 93 ALA A C 1
ATOM 613 O O . ALA A 1 114 ? 10.249 -1.809 38.041 1.000 18.975 93 ALA A O 1
ATOM 615 N N . PHE A 1 115 ? 8.183 -1.396 37.204 1.000 15.706 94 PHE A N 1
ATOM 616 C CA . PHE A 1 115 ? 8.555 -1.683 35.828 1.000 14.840 94 PHE A CA 1
ATOM 617 C C . PHE A 1 115 ? 9.215 -0.469 35.166 1.000 14.075 94 PHE A C 1
ATOM 618 O O . PHE A 1 115 ? 8.919 0.667 35.519 1.000 14.600 94 PHE A O 1
ATOM 626 N N . ARG A 1 116 ? 10.074 -0.751 34.175 1.000 12.972 95 ARG A N 1
ATOM 627 C CA . ARG A 1 116 ? 10.660 0.221 33.281 1.000 13.156 95 ARG A CA 1
ATOM 628 C C . ARG A 1 116 ? 10.227 -0.141 31.850 1.000 13.273 95 ARG A C 1
ATOM 629 O O . ARG A 1 116 ? 10.663 -1.154 31.290 1.000 12.141 95 ARG A O 1
ATOM 634 N N . LEU A 1 117 ? 9.341 0.667 31.253 1.000 12.508 96 LEU A N 1
ATOM 635 C CA . LEU A 1 117 ? 8.780 0.347 29.946 1.000 12.029 96 LEU A CA 1
ATOM 636 C C . LEU A 1 117 ? 9.200 1.363 28.886 1.000 11.738 96 LEU A C 1
ATOM 637 O O . LEU A 1 117 ? 9.479 2.520 29.181 1.000 10.957 96 LEU A O 1
ATOM 642 N N . GLY A 1 118 ? 9.120 0.950 27.618 1.000 11.977 97 GLY A N 1
ATOM 643 C CA . GLY A 1 118 ? 9.307 1.883 26.527 1.000 11.755 97 GLY A CA 1
ATOM 644 C C . GLY A 1 118 ? 8.976 1.301 25.156 1.000 11.665 97 GLY A C 1
ATOM 645 O O . GLY A 1 118 ? 8.697 0.121 25.009 1.000 11.460 97 GLY A O 1
ATOM 646 N N . GLY A 1 119 ? 9.037 2.152 24.139 1.000 11.253 98 GLY A N 1
ATOM 647 C CA . GLY A 1 119 ? 8.870 1.689 22.783 1.000 11.367 98 GLY A CA 1
ATOM 648 C C . GLY A 1 119 ? 8.938 2.815 21.766 1.000 12.241 98 GLY A C 1
ATOM 649 O O . GLY A 1 119 ? 8.753 3.992 22.100 1.000 12.900 98 GLY A O 1
ATOM 650 N N . TYR A 1 120 ? 9.225 2.404 20.530 1.000 12.720 99 TYR A N 1
ATOM 651 C CA . TYR A 1 120 ? 9.285 3.299 19.396 1.000 13.730 99 TYR A CA 1
ATOM 652 C C . TYR A 1 120 ? 7.976 3.123 18.645 1.000 13.597 99 TYR A C 1
ATOM 653 O O . TYR A 1 120 ? 7.476 1.990 18.520 1.000 13.793 99 TYR A O 1
ATOM 662 N N . SER A 1 121 ? 7.417 4.238 18.160 1.000 13.223 100 SER A N 1
ATOM 663 C CA . SER A 1 121 ? 6.245 4.183 17.296 1.000 13.571 100 SER A CA 1
ATOM 664 C C . SER A 1 121 ? 5.077 3.538 18.056 1.000 14.762 100 SER A C 1
ATOM 665 O O . SER A 1 121 ? 4.839 3.890 19.207 1.000 14.957 100 SER A O 1
ATOM 668 N N . GLN A 1 122 ? 4.391 2.554 17.454 1.000 16.272 101 GLN A N 1
ATOM 669 C CA . GLN A 1 122 ? 3.297 1.843 18.118 1.000 18.068 101 GLN A CA 1
ATOM 670 C C . GLN A 1 122 ? 3.746 1.266 19.472 1.000 15.683 101 GLN A C 1
ATOM 671 O O . GLN A 1 122 ? 2.938 1.063 20.386 1.000 13.511 101 GLN A O 1
ATOM 677 N N . GLY A 1 123 ? 5.048 1.005 19.612 1.000 15.314 102 GLY A N 1
ATOM 678 C CA . GLY A 1 123 ? 5.586 0.393 20.819 1.000 15.320 102 GLY A CA 1
ATOM 679 C C . GLY A 1 123 ? 5.437 1.305 22.037 1.000 14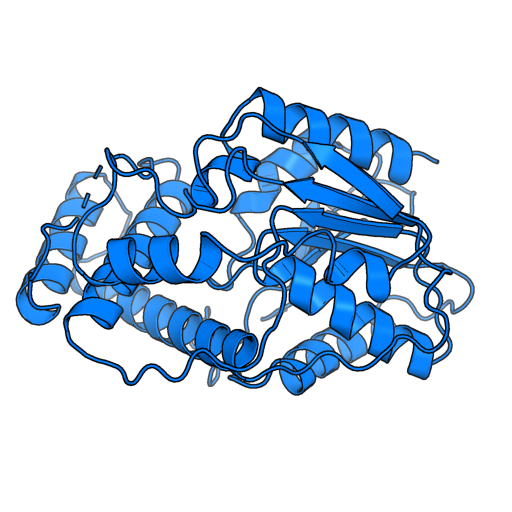.643 102 GLY A C 1
ATOM 680 O O . GLY A 1 123 ? 5.356 0.842 23.167 1.000 13.510 102 GLY A O 1
ATOM 681 N N . GLY A 1 124 ? 5.456 2.612 21.795 1.000 14.892 103 GLY A N 1
ATOM 682 C CA . GLY A 1 124 ? 5.182 3.586 22.845 1.000 15.103 103 GLY A CA 1
ATOM 683 C C . GLY A 1 124 ? 3.718 3.574 23.275 1.000 14.101 103 GLY A C 1
ATOM 684 O O . GLY A 1 124 ? 3.394 3.844 24.424 1.000 13.648 103 GLY A O 1
ATOM 685 N N . LEU A 1 125 ? 2.848 3.280 22.318 1.000 15.087 104 LEU A N 1
ATOM 686 C CA . LEU A 1 125 ? 1.421 3.174 22.532 1.000 16.609 104 LEU A CA 1
ATOM 687 C C . LEU A 1 125 ? 1.147 1.964 23.422 1.000 15.148 104 LEU A C 1
ATOM 688 O O . LEU A 1 125 ? 0.387 2.062 24.385 1.000 14.830 104 LEU A O 1
ATOM 693 N N . LEU A 1 126 ? 1.785 0.834 23.088 1.000 14.128 105 LEU A N 1
ATOM 694 C CA . LEU A 1 126 ? 1.699 -0.378 23.886 1.000 14.228 105 LEU A CA 1
ATOM 695 C C . LEU A 1 126 ? 2.255 -0.118 25.297 1.000 13.364 105 LEU A C 1
ATOM 696 O O . LEU A 1 126 ? 1.643 -0.513 26.277 1.000 14.445 105 LEU A O 1
ATOM 701 N N . ALA A 1 127 ? 3.389 0.583 25.405 1.000 12.352 106 ALA A N 1
ATOM 702 C CA . ALA A 1 127 ? 3.996 0.886 26.694 1.000 12.469 106 ALA A CA 1
ATOM 703 C C . ALA A 1 127 ? 3.014 1.656 27.576 1.000 12.451 106 ALA A C 1
ATOM 704 O O . ALA A 1 127 ? 2.951 1.425 28.772 1.000 13.216 106 ALA A O 1
ATOM 706 N N . TYR A 1 128 ? 2.249 2.577 26.976 1.000 13.169 107 TYR A N 1
ATOM 707 C CA . TYR A 1 128 ? 1.258 3.351 27.709 1.000 12.749 107 TYR A CA 1
ATOM 708 C C . TYR A 1 128 ? 0.147 2.424 28.205 1.000 12.596 107 TYR A C 1
ATOM 709 O O . TYR A 1 128 ? -0.218 2.455 29.376 1.000 12.140 107 TYR A O 1
ATOM 718 N N . GLU A 1 129 ? -0.425 1.635 27.289 1.000 12.863 108 GLU A N 1
ATOM 719 C CA . GLU A 1 129 ? -1.564 0.803 27.630 1.000 12.737 108 GLU A CA 1
ATOM 720 C C . GLU A 1 129 ? -1.155 -0.290 28.612 1.000 12.520 108 GLU A C 1
ATOM 721 O O . GLU A 1 129 ? -1.902 -0.636 29.518 1.000 12.619 108 GLU A O 1
ATOM 727 N N . VAL A 1 130 ? 0.070 -0.807 28.479 1.000 13.255 109 VAL A N 1
ATOM 728 C CA . VAL A 1 130 ? 0.569 -1.753 29.467 1.000 13.154 109 VAL A CA 1
ATOM 729 C C . VAL A 1 130 ? 0.744 -1.057 30.821 1.000 12.937 109 VAL A C 1
ATOM 730 O O . VAL A 1 130 ? 0.432 -1.653 31.846 1.000 13.126 109 VAL A O 1
ATOM 734 N N . THR A 1 131 ? 1.249 0.184 30.844 1.000 12.695 110 THR A N 1
ATOM 735 C CA . THR A 1 131 ? 1.347 0.945 32.093 1.000 12.696 110 THR A CA 1
ATOM 736 C C . THR A 1 131 ? -0.034 1.018 32.751 1.000 13.417 110 THR A C 1
ATOM 737 O O . THR A 1 131 ? -0.190 0.796 33.955 1.000 12.926 110 THR A O 1
ATOM 741 N N . ARG A 1 132 ? -1.067 1.278 31.942 1.000 14.126 111 ARG A N 1
ATOM 742 C CA . ARG A 1 132 ? -2.418 1.398 32.486 1.000 14.321 111 ARG A CA 1
ATOM 743 C C . ARG A 1 132 ? -2.885 0.082 33.104 1.000 13.334 111 ARG A C 1
ATOM 744 O O . ARG A 1 132 ? -3.446 0.060 34.195 1.000 13.188 111 ARG A O 1
ATOM 752 N N . GLN A 1 1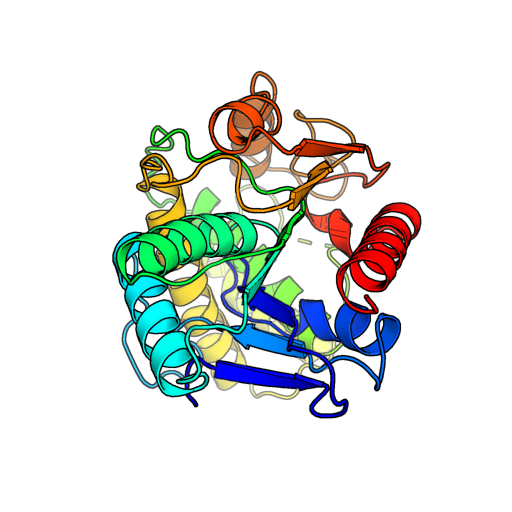33 ? -2.697 -1.019 32.392 1.000 13.722 112 GLN A N 1
ATOM 753 C CA . GLN A 1 133 ? -3.189 -2.302 32.865 1.000 13.703 112 GLN A CA 1
ATOM 754 C C . GLN A 1 133 ? -2.377 -2.777 34.081 1.000 14.181 112 GLN A C 1
ATOM 755 O O . GLN A 1 133 ? -2.941 -3.398 34.992 1.000 14.114 112 GLN A O 1
ATOM 761 N N . LEU A 1 134 ? -1.065 -2.469 34.115 1.000 13.693 113 LEU A N 1
ATOM 762 C CA . LEU A 1 134 ? -0.237 -2.821 35.271 1.000 15.105 113 LEU A CA 1
ATOM 763 C C . LEU A 1 134 ? -0.706 -2.079 36.522 1.000 15.619 113 LEU A C 1
ATOM 764 O O . LEU A 1 134 ? -0.772 -2.655 37.611 1.000 15.816 113 LEU A O 1
ATOM 769 N N . GLN A 1 135 ? -1.008 -0.793 36.351 1.000 14.565 114 GLN A N 1
ATOM 770 C CA . GLN A 1 135 ? -1.497 0.005 37.460 1.000 16.333 114 GLN A CA 1
ATOM 771 C C . GLN A 1 135 ? -2.832 -0.561 37.936 1.000 16.274 114 GLN A C 1
ATOM 772 O O . GLN A 1 135 ? -3.054 -0.627 39.133 1.000 16.431 114 GLN A O 1
ATOM 778 N N . LEU A 1 136 ? -3.706 -0.979 37.010 1.000 16.449 115 LEU A N 1
ATOM 779 C CA . LEU A 1 136 ? -4.981 -1.569 37.405 1.000 16.449 115 LEU A CA 1
ATOM 780 C C . LEU A 1 136 ? -4.730 -2.854 38.197 1.000 16.283 115 LEU A C 1
ATOM 781 O O . LEU A 1 136 ? -5.536 -3.227 39.036 1.000 15.728 115 LEU A O 1
ATOM 786 N N . ALA A 1 137 ? -3.618 -3.532 37.912 1.000 15.560 116 ALA A N 1
ATOM 787 C CA . ALA A 1 137 ? -3.272 -4.751 38.607 1.000 17.147 116 ALA A CA 1
ATOM 788 C C . ALA A 1 137 ? -2.447 -4.479 39.876 1.000 17.653 116 ALA A C 1
ATOM 789 O O . ALA A 1 137 ? -1.933 -5.417 40.486 1.000 18.359 116 ALA A O 1
ATOM 791 N N . GLY A 1 138 ? -2.297 -3.216 40.280 1.000 16.682 117 GLY A N 1
ATOM 792 C CA . GLY A 1 138 ? -1.606 -2.874 41.520 1.000 17.678 117 GLY A CA 1
ATOM 793 C C . GLY A 1 138 ? -0.072 -2.755 41.420 1.000 19.963 117 GLY A C 1
ATOM 794 O O . GLY A 1 138 ? 0.596 -2.735 42.457 1.000 22.303 117 GLY A O 1
ATOM 795 N N . ARG A 1 139 ? 0.499 -2.689 40.205 1.000 19.096 118 ARG A N 1
ATOM 796 C CA . ARG A 1 139 ? 1.940 -2.567 40.021 1.000 17.692 118 ARG A CA 1
ATOM 797 C C . ARG A 1 139 ? 2.300 -1.116 39.713 1.000 18.415 118 ARG A C 1
ATOM 798 O O . ARG A 1 139 ? 1.442 -0.331 39.298 1.000 19.012 118 ARG A O 1
ATOM 806 N N . ARG A 1 140 ? 3.580 -0.785 39.902 1.000 17.643 119 ARG A N 1
ATOM 807 C CA . ARG A 1 140 ? 4.099 0.544 39.603 1.000 18.936 119 ARG A CA 1
ATOM 808 C C . ARG A 1 140 ? 5.001 0.496 38.374 1.000 16.108 119 ARG A C 1
ATOM 809 O O . ARG A 1 140 ? 5.724 -0.467 38.167 1.000 15.760 119 ARG A O 1
ATOM 817 N N . VAL A 1 141 ? 4.938 1.554 37.570 1.000 14.835 120 VAL A N 1
ATOM 818 C CA . VAL A 1 141 ? 5.853 1.781 36.468 1.000 14.914 120 VAL A CA 1
ATOM 819 C C . VAL A 1 141 ? 6.631 3.059 36.775 1.000 13.832 120 VAL A C 1
ATOM 820 O O . VAL A 1 141 ? 6.055 4.135 36.857 1.000 13.022 120 VAL A O 1
ATOM 824 N N . GLU A 1 142 ? 7.951 2.949 36.929 1.000 15.190 121 GLU A N 1
ATOM 825 C CA . GLU A 1 142 ? 8.740 4.096 37.357 1.000 14.306 121 GLU A CA 1
ATOM 826 C C . GLU A 1 142 ? 9.141 4.965 36.167 1.000 13.041 121 GLU A C 1
ATOM 827 O O . GLU A 1 142 ? 9.391 6.146 36.354 1.000 11.506 121 GLU A O 1
ATOM 833 N N . SER A 1 143 ? 9.233 4.386 34.958 1.000 12.864 122 SER A N 1
ATOM 834 C CA . SER A 1 143 ? 9.682 5.157 33.815 1.000 12.157 122 SER A CA 1
ATOM 835 C C . SER A 1 143 ? 9.059 4.637 32.533 1.000 11.695 122 SER A C 1
ATOM 836 O O . SER A 1 143 ? 8.881 3.447 32.347 1.000 11.054 122 SER A O 1
ATOM 839 N N . LEU A 1 144 ? 8.808 5.563 31.618 1.000 12.106 123 LEU A N 1
ATOM 840 C CA . LEU A 1 144 ? 8.197 5.259 30.336 1.000 12.558 123 LEU A CA 1
ATOM 841 C C . LEU A 1 144 ? 8.882 6.101 29.274 1.000 12.333 123 LEU A C 1
ATOM 842 O O . LEU A 1 144 ? 8.905 7.336 29.384 1.000 12.175 123 LEU A O 1
ATOM 847 N N . VAL A 1 145 ? 9.510 5.413 28.309 1.000 12.263 124 VAL A N 1
ATOM 848 C CA . VAL A 1 145 ? 10.186 6.066 27.204 1.000 12.401 124 VAL A CA 1
ATOM 849 C C . VAL A 1 145 ? 9.328 5.892 25.958 1.000 12.624 124 VAL A C 1
ATOM 850 O O . VAL A 1 145 ? 9.028 4.770 25.561 1.000 12.312 124 VAL A O 1
ATOM 854 N N . MET A 1 146 ? 9.006 7.009 25.305 1.000 12.664 125 MET A N 1
ATOM 855 C CA . MET A 1 146 ? 8.262 6.956 24.056 1.000 13.922 125 MET A CA 1
ATOM 856 C C . MET A 1 146 ? 9.093 7.588 22.950 1.000 14.156 125 MET A C 1
ATOM 857 O O . MET A 1 146 ? 9.454 8.763 23.061 1.000 15.760 125 MET A O 1
ATOM 862 N N . VAL A 1 147 ? 9.366 6.821 21.883 1.000 13.951 126 VAL A N 1
ATOM 863 C CA . VAL A 1 147 ? 10.173 7.329 20.784 1.000 14.170 126 VAL A CA 1
ATOM 864 C C . VAL A 1 147 ? 9.267 7.605 19.579 1.000 14.717 126 VAL A C 1
ATOM 865 O O . VAL A 1 147 ? 8.792 6.706 18.905 1.000 14.302 126 VAL A O 1
ATOM 869 N N . ASP A 1 148 ? 9.020 8.897 19.346 1.000 14.834 127 ASP A N 1
ATOM 870 C CA . ASP A 1 148 ? 8.158 9.434 18.300 1.000 15.251 127 ASP A CA 1
ATOM 871 C C . ASP A 1 148 ? 6.841 8.681 18.160 1.000 15.613 127 ASP A C 1
ATOM 872 O O . ASP A 1 148 ? 6.426 8.387 17.050 1.000 16.148 127 ASP A O 1
ATOM 877 N N . THR A 1 149 ? 6.169 8.424 19.283 1.000 14.924 128 THR A N 1
ATOM 878 C CA . THR A 1 149 ? 4.877 7.763 19.275 1.000 14.692 128 THR A CA 1
ATOM 879 C C . THR A 1 149 ? 3.778 8.765 18.919 1.000 14.715 128 THR A C 1
ATOM 880 O O . THR A 1 149 ? 3.524 9.721 19.667 1.000 14.020 128 THR A O 1
ATOM 884 N N . PRO A 1 150 ? 3.090 8.599 17.768 1.000 14.354 129 PRO A N 1
ATOM 885 C CA . PRO A 1 150 ? 1.926 9.436 17.455 1.000 14.515 129 PRO A CA 1
ATOM 886 C C . PRO A 1 150 ? 0.842 9.227 18.514 1.000 13.956 129 PRO A C 1
ATOM 887 O O . PRO A 1 150 ? 0.697 8.144 19.095 1.000 13.073 129 PRO A O 1
ATOM 891 N N . TYR A 1 151 ? 0.119 10.302 18.806 1.000 14.319 130 TYR A N 1
ATOM 892 C CA . TYR A 1 151 ? -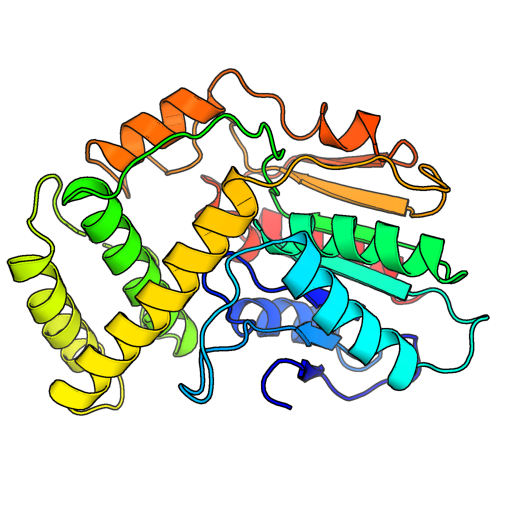1.031 10.221 19.690 1.000 14.623 130 TYR A CA 1
ATOM 893 C C . TYR A 1 151 ? -2.102 9.420 18.968 1.000 15.918 130 TYR A C 1
ATOM 894 O O . TYR A 1 151 ? -2.130 9.363 17.745 1.000 15.834 130 TYR A O 1
ATOM 903 N N . ALA A 1 152 ? -2.950 8.757 19.750 1.000 17.692 131 ALA A N 1
ATOM 904 C CA . ALA A 1 152 ? -3.973 7.890 19.207 1.000 18.369 131 ALA A CA 1
ATOM 905 C C . ALA A 1 152 ? -5.268 8.694 19.069 1.000 19.851 131 ALA A C 1
ATOM 906 O O . ALA A 1 152 ? -6.026 8.805 20.023 1.000 20.255 131 ALA A O 1
ATOM 908 N N . TYR A 1 153 ? -5.509 9.284 17.895 1.000 20.779 132 TYR A N 1
ATOM 909 C CA . TYR A 1 153 ? -6.602 10.239 17.738 1.000 21.631 132 TYR A CA 1
ATOM 910 C C . TYR A 1 153 ? -7.913 9.520 17.429 1.000 23.180 132 TYR A C 1
ATOM 911 O O . TYR A 1 153 ? -8.964 10.146 17.543 1.000 23.209 132 TYR A O 1
ATOM 920 N N . GLY A 1 154 ? -7.839 8.243 16.999 1.000 24.189 133 GLY A N 1
ATOM 921 C CA . GLY A 1 154 ? -9.000 7.419 16.703 1.000 25.852 133 GLY A CA 1
ATOM 922 C C . GLY A 1 154 ? -9.728 7.791 15.406 1.000 28.750 133 GLY A C 1
ATOM 923 O O . GLY A 1 154 ? -10.846 7.338 15.198 1.000 27.175 133 GLY A O 1
ATOM 924 N N . ASP A 1 155 ? -9.131 8.609 14.527 1.000 28.067 134 ASP A N 1
ATOM 925 C CA . ASP A 1 155 ? -9.884 9.152 13.396 1.000 31.418 134 ASP A CA 1
ATOM 926 C C . ASP A 1 155 ? -9.231 8.825 12.056 1.000 34.526 134 ASP A C 1
ATOM 927 O O . ASP A 1 155 ? -9.537 9.460 11.053 1.000 36.035 134 ASP A O 1
ATOM 932 N N . MET A 1 156 ? -8.304 7.875 12.029 1.000 36.642 135 MET A N 1
ATOM 933 C CA . MET A 1 156 ? -7.810 7.382 10.757 1.000 42.888 135 MET A CA 1
ATOM 934 C C . MET A 1 156 ? -8.733 6.269 10.269 1.000 51.124 135 MET A C 1
ATOM 935 O O . MET A 1 156 ? -8.685 5.142 10.768 1.000 53.442 135 MET A O 1
ATOM 940 N N . ALA A 1 157 ? -9.556 6.601 9.273 1.000 56.339 136 ALA A N 1
ATOM 941 C CA . ALA A 1 157 ? -10.635 5.730 8.851 1.000 59.612 136 ALA A CA 1
ATOM 942 C C . ALA A 1 157 ? -10.358 5.203 7.448 1.000 62.765 136 ALA A C 1
ATOM 943 O O . ALA A 1 157 ? -11.257 5.201 6.609 1.000 69.136 136 ALA A O 1
ATOM 945 N N . LEU A 1 158 ? -9.125 4.738 7.202 1.000 59.821 137 LEU A N 1
ATOM 946 C CA . LEU A 1 158 ? -8.739 4.305 5.864 1.000 60.170 137 LEU A CA 1
ATOM 947 C C . LEU A 1 158 ? -9.202 2.867 5.611 1.000 58.790 137 LEU A C 1
ATOM 948 O O . LEU A 1 158 ? -9.135 2.007 6.489 1.000 58.747 137 LEU A O 1
ATOM 953 N N . LYS A 1 159 ? -9.699 2.633 4.391 1.000 54.277 138 LYS A N 1
ATOM 954 C CA . LYS A 1 159 ? -9.902 1.293 3.871 1.000 51.257 138 LYS A CA 1
ATOM 955 C C . LYS A 1 159 ? -8.606 0.884 3.179 1.000 46.616 138 LYS A C 1
ATOM 956 O O . LYS A 1 159 ? -7.775 1.732 2.859 1.000 42.006 138 LYS A O 1
ATOM 958 N N . ASP A 1 160 ? -8.415 -0.417 2.965 1.000 46.034 139 ASP A N 1
ATOM 959 C CA . ASP A 1 160 ? -7.234 -0.872 2.252 1.000 47.895 139 ASP A CA 1
ATOM 960 C C . ASP A 1 160 ? -7.461 -0.659 0.763 1.000 44.900 139 ASP A C 1
ATOM 961 O O . ASP A 1 160 ? -8.528 -0.969 0.254 1.000 46.071 139 ASP A O 1
ATOM 966 N N . ASP A 1 161 ? -6.458 -0.097 0.089 1.000 39.548 140 ASP A N 1
ATOM 967 C CA . ASP A 1 161 ? -6.443 -0.028 -1.360 1.000 38.270 140 ASP A CA 1
ATOM 968 C C . ASP A 1 161 ? -5.035 -0.378 -1.818 1.000 36.382 140 ASP A C 1
ATOM 969 O O . ASP A 1 161 ? -4.168 -0.642 -0.986 1.000 36.137 140 ASP A O 1
ATOM 974 N N . ASP A 1 162 ? -4.810 -0.331 -3.134 1.000 36.215 141 ASP A N 1
ATOM 975 C CA . ASP A 1 162 ? -3.497 -0.569 -3.717 1.000 37.150 141 ASP A CA 1
ATOM 976 C C . ASP A 1 162 ? -2.416 0.304 -3.068 1.000 34.731 141 ASP A C 1
ATOM 977 O O . ASP A 1 162 ? -1.326 -0.182 -2.763 1.000 35.941 141 ASP A O 1
ATOM 982 N N . ASP A 1 163 ? -2.712 1.590 -2.873 1.000 30.415 142 ASP A N 1
ATOM 983 C CA . ASP A 1 163 ? -1.732 2.539 -2.371 1.000 31.363 142 ASP A CA 1
ATOM 984 C C . ASP A 1 163 ? -1.287 2.225 -0.938 1.000 29.675 142 ASP A C 1
ATOM 985 O O . ASP A 1 163 ? -0.103 2.339 -0.647 1.000 27.668 142 ASP A O 1
ATOM 990 N N . THR A 1 164 ? -2.236 1.930 -0.035 1.000 29.088 143 THR A N 1
ATOM 991 C CA . THR A 1 164 ? -1.908 1.605 1.345 1.000 32.415 143 THR A CA 1
ATOM 992 C C . THR A 1 164 ? -1.074 0.326 1.391 1.000 30.454 143 THR A C 1
ATOM 993 O O . THR A 1 164 ? -0.083 0.244 2.115 1.000 29.275 143 THR A O 1
ATOM 997 N N . ASP A 1 165 ? -1.474 -0.671 0.601 1.000 29.639 144 ASP A N 1
ATOM 998 C CA . ASP A 1 165 ? -0.823 -1.969 0.641 1.000 28.961 144 ASP A CA 1
ATOM 999 C C . ASP A 1 165 ? 0.593 -1.864 0.093 1.000 26.280 144 ASP A C 1
ATOM 1000 O O . ASP A 1 165 ? 1.501 -2.509 0.616 1.000 24.726 144 ASP A O 1
ATOM 1005 N N . SER A 1 166 ? 0.770 -1.056 -0.954 1.000 24.188 145 SER A N 1
ATOM 1006 C CA . SER A 1 166 ? 2.061 -0.946 -1.609 1.000 26.549 145 SER A CA 1
ATOM 1007 C C . SER A 1 166 ? 3.081 -0.322 -0.661 1.000 24.519 145 SER A C 1
ATOM 1008 O O . SER A 1 166 ? 4.230 -0.752 -0.579 1.000 21.685 145 SER A O 1
ATOM 1011 N N . LEU A 1 167 ? 2.660 0.737 0.026 1.000 24.250 146 LEU A N 1
ATOM 1012 C CA . LEU A 1 167 ? 3.542 1.399 0.972 1.000 22.948 146 LEU A CA 1
ATOM 1013 C C . LEU A 1 167 ? 3.846 0.451 2.128 1.000 20.497 146 LEU A C 1
ATOM 1014 O O . LEU A 1 167 ? 4.996 0.327 2.536 1.000 21.097 146 LEU A O 1
ATOM 1019 N N . ARG A 1 168 ? 2.820 -0.203 2.670 1.000 19.614 147 ARG A N 1
ATOM 1020 C CA . ARG A 1 168 ? 3.039 -1.109 3.784 1.000 22.257 147 ARG A CA 1
ATOM 1021 C C . ARG A 1 168 ? 4.015 -2.220 3.378 1.000 22.968 147 ARG A C 1
ATOM 1022 O O . ARG A 1 168 ? 4.903 -2.559 4.153 1.000 21.959 147 ARG A O 1
ATOM 1030 N N . LEU A 1 169 ? 3.853 -2.777 2.168 1.000 22.106 148 LEU A N 1
ATOM 1031 C CA . LEU A 1 169 ? 4.749 -3.813 1.677 1.000 23.749 148 LEU A CA 1
ATOM 1032 C C . LEU A 1 169 ? 6.188 -3.298 1.623 1.000 24.592 148 LEU A C 1
ATOM 1033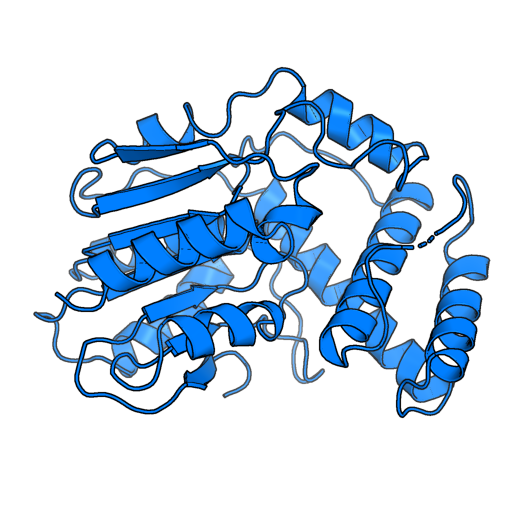 O O . LEU A 1 169 ? 7.119 -4.002 2.032 1.000 23.249 148 LEU A O 1
ATOM 1038 N N . ALA A 1 170 ? 6.375 -2.078 1.115 1.000 23.510 149 ALA A N 1
ATOM 1039 C CA . ALA A 1 170 ? 7.717 -1.528 0.966 1.000 23.634 149 ALA A CA 1
ATOM 1040 C C . ALA A 1 170 ? 8.379 -1.356 2.337 1.000 25.226 149 ALA A C 1
ATOM 1041 O O . ALA A 1 170 ? 9.571 -1.614 2.497 1.000 23.841 149 ALA A O 1
ATOM 1043 N N . ILE A 1 171 ? 7.598 -0.915 3.330 1.000 24.996 150 ILE A N 1
ATOM 1044 C CA . ILE A 1 171 ? 8.090 -0.750 4.691 1.000 23.453 150 ILE A CA 1
ATOM 1045 C C . ILE A 1 171 ? 8.412 -2.117 5.319 1.000 22.197 150 ILE A C 1
ATOM 1046 O O . ILE A 1 171 ? 9.413 -2.252 6.022 1.000 20.343 150 ILE A O 1
ATOM 1051 N N . VAL A 1 172 ? 7.580 -3.131 5.079 1.000 22.325 151 VAL A N 1
ATOM 1052 C CA . VAL A 1 172 ? 7.832 -4.468 5.604 1.000 24.234 151 VAL A CA 1
ATOM 1053 C C . VAL A 1 172 ? 9.141 -5.006 5.036 1.000 26.474 151 VAL A C 1
ATOM 1054 O O . VAL A 1 172 ? 9.947 -5.586 5.770 1.000 27.808 151 VAL A O 1
ATOM 1058 N N . TYR A 1 173 ? 9.314 -4.845 3.722 1.000 25.629 152 TYR A N 1
ATOM 1059 C CA . TYR A 1 173 ? 10.526 -5.254 3.022 1.000 27.458 152 TYR A CA 1
ATOM 1060 C C . TYR A 1 173 ? 11.771 -4.644 3.673 1.000 27.444 152 TYR A C 1
ATOM 1061 O O . TYR A 1 173 ? 12.732 -5.348 3.958 1.000 25.387 152 TYR A O 1
ATOM 1070 N N . VAL A 1 174 ? 11.758 -3.323 3.892 1.000 28.080 153 VAL A N 1
ATOM 1071 C CA . VAL A 1 174 ? 12.936 -2.636 4.396 1.000 27.204 153 VAL A CA 1
ATOM 1072 C C . VAL A 1 174 ? 13.229 -3.143 5.804 1.000 27.155 153 VAL A C 1
ATOM 1073 O O . VAL A 1 174 ? 14.383 -3.331 6.170 1.000 29.031 153 VAL A O 1
ATOM 1077 N N . ASN A 1 175 ? 12.176 -3.388 6.584 1.000 24.705 154 ASN A N 1
ATOM 1078 C CA . ASN A 1 175 ? 12.347 -3.942 7.917 1.000 26.046 154 ASN A CA 1
ATOM 1079 C C . ASN A 1 175 ? 13.077 -5.293 7.861 1.000 29.292 154 ASN A C 1
ATOM 1080 O O . ASN A 1 175 ? 13.877 -5.590 8.743 1.000 27.480 154 ASN A O 1
ATOM 1085 N N . LEU A 1 176 ? 12.803 -6.129 6.851 1.000 29.912 155 LEU A N 1
ATOM 1086 C CA . LEU A 1 176 ? 13.493 -7.410 6.714 1.000 28.496 155 LEU A CA 1
ATOM 1087 C C . LEU A 1 176 ? 14.945 -7.186 6.317 1.000 28.894 155 LEU A C 1
ATOM 1088 O O . LEU A 1 176 ? 15.815 -7.918 6.784 1.000 32.583 155 LEU A O 1
ATOM 1093 N N . LEU A 1 177 ? 15.204 -6.196 5.455 1.000 31.321 156 LEU A N 1
ATOM 1094 C CA . LEU A 1 177 ? 16.572 -5.808 5.131 1.000 32.768 156 LEU A CA 1
ATOM 1095 C C . LEU A 1 177 ? 17.282 -5.372 6.411 1.000 37.507 156 LEU A C 1
ATOM 1096 O O . LEU A 1 177 ? 18.309 -5.929 6.779 1.000 38.901 156 LEU A O 1
ATOM 1101 N N . LEU A 1 178 ? 16.736 -4.360 7.087 1.000 40.525 157 LEU A N 1
ATOM 1102 C CA . LEU A 1 178 ? 17.370 -3.821 8.280 1.000 44.287 157 LEU A CA 1
ATOM 1103 C C . LEU A 1 178 ? 17.635 -4.967 9.254 1.000 43.021 157 LEU A C 1
ATOM 1104 O O . LEU A 1 178 ? 18.732 -5.066 9.782 1.000 53.914 157 LEU A O 1
ATOM 1109 N N . MET A 1 179 ? 16.655 -5.863 9.411 1.000 41.902 158 MET A N 1
ATOM 1110 C CA . MET A 1 179 ? 16.741 -7.081 10.215 1.000 40.581 158 MET A CA 1
ATOM 1111 C C . MET A 1 179 ? 17.931 -7.983 9.855 1.000 44.956 158 MET A C 1
ATOM 1112 O O . MET A 1 179 ? 18.142 -8.986 10.533 1.000 45.279 158 MET A O 1
ATOM 1117 N N . ASN A 1 180 ? 18.627 -7.743 8.735 1.000 46.361 159 ASN A N 1
ATOM 1118 C CA . ASN A 1 180 ? 19.809 -8.531 8.394 1.000 49.589 159 ASN A CA 1
ATOM 1119 C C . ASN A 1 180 ? 20.960 -7.627 7.966 1.000 50.565 159 ASN A C 1
ATOM 1120 O O . ASN A 1 180 ? 21.894 -8.096 7.334 1.000 55.567 159 ASN A O 1
ATOM 1125 N N . GLY A 1 181 ? 20.874 -6.337 8.295 1.000 52.920 160 GLY A N 1
ATOM 1126 C CA . GLY A 1 181 ? 21.870 -5.349 7.922 1.000 53.371 160 GLY A CA 1
ATOM 1127 C C . GLY A 1 181 ? 22.127 -5.273 6.419 1.000 55.243 160 GLY A C 1
ATOM 1128 O O . GLY A 1 181 ? 23.229 -4.911 6.011 1.000 62.487 160 GLY A O 1
ATOM 1129 N N . LEU A 1 182 ? 21.111 -5.557 5.595 1.000 49.622 161 LEU A N 1
ATOM 1130 C CA . LEU A 1 182 ? 21.323 -5.655 4.158 1.000 50.551 161 LEU A CA 1
ATOM 1131 C C . LEU A 1 182 ? 20.833 -4.412 3.407 1.000 51.662 161 LEU A C 1
ATOM 1132 O O . LEU A 1 182 ? 20.931 -4.351 2.179 1.000 54.236 161 LEU A O 1
ATOM 1137 N N . GLY A 1 183 ? 20.327 -3.400 4.120 1.000 54.771 162 GLY A N 1
ATOM 1138 C CA . GLY A 1 183 ? 19.837 -2.213 3.437 1.000 55.874 162 GLY A CA 1
ATOM 1139 C C . GLY A 1 183 ? 19.247 -1.180 4.393 1.000 58.712 162 GLY A C 1
ATOM 1140 O O . GLY A 1 183 ? 19.021 -1.468 5.568 1.000 61.474 162 GLY A O 1
ATOM 1141 N N . ASP A 1 184 ? 19.019 0.022 3.850 1.000 58.340 163 ASP A N 1
ATOM 1142 C CA . ASP A 1 184 ? 18.423 1.136 4.570 1.000 60.311 163 ASP A CA 1
ATOM 1143 C C . ASP A 1 184 ? 17.124 1.501 3.859 1.000 59.725 163 ASP A C 1
ATOM 1144 O O . ASP A 1 184 ? 16.798 0.918 2.817 1.000 52.571 163 ASP A O 1
ATOM 1146 N N . PHE A 1 185 ? 16.405 2.491 4.408 1.000 56.801 164 PHE A N 1
ATOM 1147 C CA . PHE A 1 185 ? 15.163 2.949 3.794 1.000 58.838 164 PHE A CA 1
ATOM 1148 C C . PHE A 1 185 ? 15.447 3.461 2.384 1.000 60.548 164 PHE A C 1
ATOM 1149 O O . PHE A 1 185 ? 14.515 3.614 1.599 1.000 62.731 164 PHE A O 1
ATOM 1157 N N . SER A 1 186 ? 16.727 3.753 2.097 1.000 59.734 165 SER A N 1
ATOM 1158 C CA A SER A 1 186 ? 17.182 4.000 0.738 0.500 58.094 165 SER A CA 1
ATOM 1159 C CA B SER A 1 186 ? 17.198 3.991 0.742 0.500 58.854 165 SER A CA 1
ATOM 1160 C C . SER A 1 186 ? 16.844 2.792 -0.145 1.000 59.271 165 SER A C 1
ATOM 1161 O O . SER A 1 186 ? 16.770 2.992 -1.370 1.000 56.798 165 SER A O 1
ATOM 1166 N N . HIS A 1 192 ? 10.039 1.172 -4.256 1.000 74.922 171 HIS A N 1
ATOM 1167 C CA . HIS A 1 192 ? 8.641 1.685 -4.314 1.000 71.166 171 HIS A CA 1
ATOM 1168 C C . HIS A 1 192 ? 8.587 2.855 -5.288 1.000 70.008 171 HIS A C 1
ATOM 1169 O O . HIS A 1 192 ? 9.222 3.876 -5.052 1.000 69.423 171 HIS A O 1
ATOM 1176 N N . ARG A 1 193 ? 7.861 2.678 -6.395 1.000 71.729 172 ARG A N 1
ATOM 1177 C CA . ARG A 1 193 ? 7.392 3.804 -7.186 1.000 69.476 172 ARG A CA 1
ATOM 1178 C C . ARG A 1 193 ? 5.975 4.132 -6.723 1.000 65.732 172 ARG A C 1
ATOM 1179 O O . ARG A 1 193 ? 5.267 3.244 -6.248 1.000 57.913 172 ARG A O 1
ATOM 1181 N N . PRO A 1 194 ? 5.535 5.413 -6.776 1.000 65.430 173 PRO A N 1
ATOM 1182 C CA . PRO A 1 194 ? 4.140 5.754 -6.505 1.000 61.315 173 PRO A CA 1
ATOM 1183 C C . PRO A 1 194 ? 3.196 5.108 -7.514 1.000 60.640 173 PRO A C 1
ATOM 1184 O O . PRO A 1 194 ? 3.555 4.934 -8.676 1.000 62.581 173 PRO A O 1
ATOM 1188 N N . GLY A 1 195 ? 2.005 4.727 -7.033 1.000 60.851 174 GLY A N 1
ATOM 1189 C CA . GLY A 1 195 ? 0.928 4.227 -7.875 1.000 56.446 174 GLY A CA 1
ATOM 1190 C C . GLY A 1 195 ? 1.060 2.748 -8.239 1.000 50.472 174 GLY A C 1
ATOM 1191 O O . GLY A 1 195 ? 0.131 2.173 -8.792 1.000 50.742 174 GLY A O 1
ATOM 1192 N N . ILE A 1 196 ? 2.209 2.136 -7.934 1.000 48.826 175 ILE A N 1
ATOM 1193 C CA . ILE A 1 196 ? 2.462 0.757 -8.312 1.000 47.168 175 ILE A CA 1
ATOM 1194 C C . ILE A 1 196 ? 1.411 -0.137 -7.657 1.000 45.916 175 ILE A C 1
ATOM 1195 O O . ILE A 1 196 ? 0.960 0.127 -6.543 1.000 41.601 175 ILE A O 1
ATOM 1200 N N . ASP A 1 197 ? 0.995 -1.174 -8.388 1.000 44.177 176 ASP A N 1
ATOM 1201 C CA . ASP A 1 197 ? 0.075 -2.155 -7.848 1.000 44.462 176 ASP A CA 1
ATOM 1202 C C . ASP A 1 197 ? 0.899 -3.099 -6.972 1.000 39.065 176 ASP A C 1
ATOM 1203 O O . ASP A 1 197 ? 2.031 -3.448 -7.333 1.000 32.989 176 ASP A O 1
ATOM 1208 N N . PRO A 1 198 ? 0.366 -3.532 -5.799 1.000 33.651 177 PRO A N 1
ATOM 1209 C CA . PRO A 1 198 ? 1.036 -4.542 -4.978 1.000 34.523 177 PRO A CA 1
ATOM 1210 C C . PRO A 1 198 ? 1.316 -5.842 -5.747 1.000 33.580 177 PRO A C 1
ATOM 1211 O O . PRO A 1 198 ? 2.235 -6.563 -5.396 1.000 31.453 177 PRO A O 1
ATOM 1215 N N . ALA A 1 199 ? 0.561 -6.120 -6.824 1.000 33.800 178 ALA A N 1
ATOM 1216 C CA . ALA A 1 199 ? 0.736 -7.342 -7.596 1.000 32.715 178 ALA A CA 1
ATOM 1217 C C . ALA A 1 199 ? 2.051 -7.312 -8.382 1.000 31.733 178 ALA A C 1
ATOM 1218 O O . ALA A 1 199 ? 2.699 -8.343 -8.528 1.000 34.301 178 ALA A O 1
ATOM 1220 N N . GLU A 1 200 ? 2.459 -6.135 -8.872 1.000 29.273 179 GLU A N 1
ATOM 1221 C CA . GLU A 1 200 ? 3.782 -5.977 -9.462 1.000 27.886 179 GLU A CA 1
ATOM 1222 C C . GLU A 1 200 ? 4.833 -5.833 -8.363 1.000 28.158 179 GLU A C 1
ATOM 1223 O O . GLU A 1 200 ? 5.947 -6.338 -8.493 1.000 28.334 179 GLU A O 1
ATOM 1225 N N . LEU A 1 201 ? 4.482 -5.124 -7.278 1.000 30.035 180 LEU A N 1
ATOM 1226 C CA . LEU A 1 201 ? 5.464 -4.752 -6.271 1.000 27.972 180 LEU A CA 1
ATOM 1227 C C . LEU A 1 201 ? 5.975 -5.983 -5.519 1.000 28.583 180 LEU A C 1
ATOM 1228 O O . LEU A 1 201 ? 7.193 -6.155 -5.355 1.000 30.515 180 LEU A O 1
ATOM 1233 N N . LEU A 1 202 ? 5.060 -6.837 -5.044 1.000 28.482 181 LEU A N 1
ATOM 1234 C CA . LEU A 1 202 ? 5.457 -7.937 -4.174 1.000 29.404 181 LEU A CA 1
ATOM 1235 C C . LEU A 1 202 ? 6.512 -8.834 -4.851 1.000 28.986 181 LEU A C 1
ATOM 1236 O O . LEU A 1 202 ? 7.537 -9.153 -4.233 1.000 31.486 181 LEU A O 1
ATOM 1241 N N . PRO A 1 203 ? 6.373 -9.253 -6.133 1.000 29.155 182 PRO A N 1
ATOM 1242 C CA . PRO A 1 203 ? 7.423 -10.036 -6.794 1.000 30.429 182 PRO A CA 1
ATOM 1243 C C . PRO A 1 203 ? 8.731 -9.291 -7.065 1.000 30.699 182 PRO A C 1
ATOM 1244 O O . PRO A 1 203 ? 9.796 -9.913 -7.111 1.000 32.599 182 PRO A O 1
ATOM 1248 N N . ALA A 1 204 ? 8.664 -7.956 -7.218 1.000 30.064 183 ALA A N 1
ATOM 1249 C CA . ALA A 1 204 ? 9.870 -7.151 -7.350 1.000 29.411 183 ALA A CA 1
ATOM 1250 C C . ALA A 1 204 ? 10.614 -7.024 -6.012 1.000 30.282 183 ALA A C 1
ATOM 1251 O O . ALA A 1 204 ? 11.844 -6.942 -5.987 1.000 30.171 183 ALA A O 1
ATOM 1253 N N . LEU A 1 205 ? 9.873 -6.997 -4.893 1.000 29.806 184 LEU A N 1
ATOM 1254 C CA . LEU A 1 205 ? 10.493 -6.958 -3.575 1.000 29.329 184 LEU A CA 1
ATOM 1255 C C . LEU A 1 205 ? 11.199 -8.278 -3.292 1.000 29.133 184 LEU A C 1
ATOM 1256 O O . LEU A 1 205 ? 12.228 -8.279 -2.640 1.000 32.222 184 LEU A O 1
ATOM 1261 N N . VAL A 1 206 ? 10.610 -9.391 -3.752 1.000 32.388 185 VAL A N 1
ATOM 1262 C CA . VAL A 1 206 ? 11.169 -10.720 -3.591 1.000 29.702 185 VAL A CA 1
ATOM 1263 C C . VAL A 1 206 ? 12.495 -10.781 -4.351 1.000 31.580 185 VAL A C 1
ATOM 1264 O O . VAL A 1 206 ? 13.495 -11.214 -3.780 1.000 29.768 185 VAL A O 1
ATOM 1268 N N . ARG A 1 207 ? 12.525 -10.273 -5.598 1.000 31.940 186 ARG A N 1
ATOM 1269 C CA . ARG A 1 207 ? 13.740 -10.315 -6.411 1.000 35.016 186 ARG A CA 1
ATOM 1270 C C . ARG A 1 207 ? 14.845 -9.416 -5.842 1.000 35.188 186 ARG A C 1
ATOM 1271 O O . ARG A 1 207 ? 16.017 -9.809 -5.772 1.000 34.258 186 ARG A O 1
ATOM 1279 N N . ALA A 1 208 ? 14.479 -8.202 -5.421 1.000 32.205 187 ALA A N 1
ATOM 1280 C CA . ALA A 1 208 ? 15.449 -7.282 -4.852 1.000 33.228 187 ALA A CA 1
ATOM 1281 C C . ALA A 1 208 ? 16.026 -7.849 -3.556 1.000 31.025 187 ALA A C 1
ATOM 1282 O O . ALA A 1 208 ? 17.203 -7.664 -3.261 1.000 31.806 187 ALA A O 1
ATOM 1284 N N . GLY A 1 209 ? 15.182 -8.526 -2.773 1.000 30.835 188 GLY A N 1
ATOM 1285 C CA . GLY A 1 209 ? 15.606 -9.079 -1.500 1.000 31.945 188 GLY A CA 1
ATOM 1286 C C . GLY A 1 209 ? 16.642 -10.183 -1.678 1.000 33.262 188 GLY A C 1
ATOM 1287 O O . GLY A 1 209 ? 17.667 -10.194 -0.995 1.000 32.289 188 GLY A O 1
ATOM 1288 N N . ILE A 1 210 ? 16.352 -11.111 -2.600 1.000 34.891 189 ILE A N 1
ATOM 1289 C CA . ILE A 1 210 ? 17.295 -12.160 -2.969 1.000 36.525 189 ILE A CA 1
ATOM 1290 C C . ILE A 1 210 ? 18.606 -11.506 -3.440 1.000 37.037 189 ILE A C 1
ATOM 1291 O O . ILE A 1 210 ? 19.678 -11.861 -2.939 1.000 41.099 189 ILE A O 1
ATOM 1296 N N . ASP A 1 211 ? 18.519 -10.526 -4.358 1.000 35.706 190 ASP A N 1
ATOM 1297 C CA . ASP A 1 211 ? 19.693 -9.824 -4.869 1.000 37.879 190 ASP A CA 1
ATOM 1298 C C . ASP A 1 211 ? 20.502 -9.192 -3.738 1.000 41.751 190 ASP A C 1
ATOM 1299 O O . ASP A 1 211 ? 21.712 -9.357 -3.711 1.000 46.340 190 ASP A O 1
ATOM 1304 N N . ARG A 1 212 ? 19.856 -8.487 -2.800 1.000 42.047 191 ARG A N 1
ATOM 1305 C CA . ARG A 1 212 ? 20.568 -7.900 -1.666 1.000 41.055 191 ARG A CA 1
ATOM 1306 C C . ARG A 1 212 ? 21.027 -8.989 -0.684 1.000 41.901 191 ARG A C 1
ATOM 1307 O O . ARG A 1 212 ? 21.710 -8.699 0.299 1.000 43.524 191 ARG A O 1
ATOM 1309 N N . GLY A 1 213 ? 20.639 -10.246 -0.926 1.000 42.475 192 GLY A N 1
ATOM 1310 C CA . GLY A 1 213 ? 21.283 -11.381 -0.284 1.000 41.960 192 GLY A CA 1
ATOM 1311 C C . GLY A 1 213 ? 20.462 -12.018 0.833 1.000 43.152 192 GLY A C 1
ATOM 1312 O O . GLY A 1 213 ? 20.988 -12.828 1.594 1.000 43.433 192 GLY A O 1
ATOM 1313 N N . LEU A 1 214 ? 19.171 -11.682 0.933 1.000 42.047 193 LEU A N 1
ATOM 1314 C CA . LEU A 1 214 ? 18.343 -12.303 1.953 1.000 44.144 193 LEU A CA 1
ATOM 1315 C C . LEU A 1 214 ? 18.401 -13.819 1.777 1.000 44.807 193 LEU A C 1
ATOM 1316 O O . LEU A 1 214 ? 18.286 -14.315 0.659 1.000 46.486 193 LEU A O 1
ATOM 1321 N N . PRO A 1 215 ? 18.595 -14.594 2.870 1.000 47.170 194 PRO A N 1
ATOM 1322 C CA . PRO A 1 215 ? 18.818 -16.040 2.780 1.000 46.337 194 PRO A CA 1
ATOM 1323 C C . PRO A 1 215 ? 17.552 -16.897 2.666 1.000 45.127 194 PRO A C 1
ATOM 1324 O O . PRO A 1 215 ? 17.219 -17.673 3.567 1.000 48.231 194 PRO A O 1
ATOM 1328 N N . TYR A 1 216 ? 16.847 -16.776 1.538 1.000 41.554 195 TYR A N 1
ATOM 1329 C CA . TYR A 1 216 ? 15.599 -17.504 1.353 1.000 39.239 195 TYR A CA 1
ATOM 1330 C C . TYR A 1 216 ? 15.408 -17.807 -0.119 1.000 38.971 195 TYR A C 1
ATOM 1331 O O . TYR A 1 216 ? 15.903 -17.079 -0.972 1.000 37.689 195 TYR A O 1
ATOM 1340 N N . THR A 1 217 ? 14.625 -18.854 -0.391 1.000 41.259 196 THR A N 1
ATOM 1341 C CA . THR A 1 217 ? 14.079 -19.045 -1.718 1.000 38.079 196 THR A CA 1
ATOM 1342 C C . THR A 1 217 ? 13.080 -17.928 -1.997 1.000 40.282 196 THR A C 1
ATOM 1343 O O . THR A 1 217 ? 12.568 -17.310 -1.065 1.000 32.422 196 THR A O 1
ATOM 1347 N N . PRO A 1 218 ? 12.797 -17.657 -3.290 1.000 39.484 197 PRO A N 1
ATOM 1348 C CA . PRO A 1 218 ? 11.690 -16.794 -3.700 1.000 39.033 197 PRO A CA 1
ATOM 1349 C C . PRO A 1 218 ? 10.363 -17.066 -2.994 1.000 37.831 197 PRO A C 1
ATOM 1350 O O . PRO A 1 218 ? 9.716 -16.144 -2.496 1.000 34.530 197 PRO A O 1
ATOM 1354 N N . GLN A 1 219 ? 9.960 -18.336 -2.974 1.000 34.871 198 GLN A N 1
ATOM 1355 C CA . GLN A 1 219 ? 8.686 -18.716 -2.389 1.000 34.029 198 GLN A CA 1
ATOM 1356 C C . GLN A 1 219 ? 8.712 -18.391 -0.895 1.000 32.362 198 GLN A C 1
ATOM 1357 O O . GLN A 1 219 ? 7.721 -17.882 -0.364 1.000 28.602 198 GLN A O 1
ATOM 1363 N N . ALA A 1 220 ? 9.842 -18.673 -0.225 1.000 31.922 199 ALA A N 1
ATOM 1364 C CA . ALA A 1 220 ? 9.905 -18.538 1.222 1.000 29.969 199 ALA A CA 1
ATOM 1365 C C . ALA A 1 220 ? 9.896 -17.059 1.598 1.000 29.648 199 ALA A C 1
ATOM 1366 O O . ALA A 1 220 ? 9.314 -16.696 2.613 1.000 29.521 199 ALA A O 1
ATOM 1368 N N . LEU A 1 221 ? 10.546 -16.220 0.787 1.000 28.142 200 LEU A N 1
ATOM 1369 C CA . LEU A 1 221 ? 10.619 -14.795 1.073 1.000 28.909 200 LEU A CA 1
ATOM 1370 C C . LEU A 1 221 ? 9.248 -14.159 0.851 1.000 26.768 200 LEU A C 1
ATOM 1371 O O . LEU A 1 221 ? 8.825 -13.301 1.616 1.000 26.071 200 LEU A O 1
ATOM 1376 N N . GLY A 1 222 ? 8.566 -14.599 -0.212 1.000 25.114 201 GLY A N 1
ATOM 1377 C CA . GLY A 1 222 ? 7.220 -14.174 -0.536 1.000 24.368 201 GLY A CA 1
ATOM 1378 C C . GLY A 1 222 ? 6.231 -14.448 0.592 1.000 26.183 201 GLY A C 1
ATOM 1379 O O . GLY A 1 222 ? 5.414 -13.579 0.906 1.000 23.801 201 GLY A O 1
ATOM 1380 N N . GLN A 1 223 ? 6.326 -15.649 1.184 1.000 22.703 202 GLN A N 1
ATOM 1381 C CA . GLN A 1 223 ? 5.519 -16.025 2.331 1.000 24.976 202 GLN A CA 1
ATOM 1382 C C . GLN A 1 223 ? 5.870 -15.171 3.561 1.000 22.923 202 GLN A C 1
ATOM 1383 O O . GLN A 1 223 ? 4.977 -14.755 4.306 1.000 20.068 202 GLN A O 1
ATOM 1389 N N . LEU A 1 224 ? 7.168 -14.965 3.813 1.000 23.284 203 LEU A N 1
ATOM 1390 C CA . LEU A 1 224 ? 7.612 -14.171 4.953 1.000 23.819 203 LEU A CA 1
ATOM 1391 C C . LEU A 1 224 ? 7.113 -12.728 4.834 1.000 21.193 203 LEU A C 1
ATOM 1392 O O . LEU A 1 224 ? 6.618 -12.157 5.809 1.000 20.156 203 LEU A O 1
ATOM 1397 N N . ILE A 1 225 ? 7.192 -12.152 3.625 1.000 21.321 204 ILE A N 1
ATOM 1398 C CA . ILE A 1 225 ? 6.726 -10.791 3.389 1.000 21.367 204 ILE A CA 1
ATOM 1399 C C . ILE A 1 225 ? 5.226 -10.714 3.660 1.000 22.688 204 ILE A C 1
ATOM 1400 O O . ILE A 1 225 ? 4.764 -9.777 4.306 1.000 22.295 204 ILE A O 1
ATOM 1405 N N . GLU A 1 226 ? 4.473 -11.706 3.180 1.000 22.886 205 GLU A N 1
ATOM 1406 C CA . GLU A 1 226 ? 3.027 -11.688 3.350 1.000 25.086 205 GLU A CA 1
ATOM 1407 C C . GLU A 1 226 ? 2.660 -11.861 4.822 1.000 23.406 205 GLU A C 1
ATOM 1408 O O . GLU A 1 226 ? 1.786 -11.149 5.308 1.000 21.295 205 GLU A O 1
ATOM 1414 N N . ARG A 1 227 ? 3.352 -12.765 5.528 1.000 24.227 206 ARG A N 1
ATOM 1415 C CA . ARG A 1 227 ? 3.119 -12.944 6.955 1.000 25.562 206 ARG A CA 1
ATOM 1416 C C . ARG A 1 227 ? 3.389 -11.640 7.715 1.000 22.638 206 ARG A C 1
ATOM 1417 O O . ARG A 1 227 ? 2.595 -11.241 8.570 1.000 20.445 206 ARG A O 1
ATOM 1425 N N . HIS A 1 228 ? 4.538 -11.020 7.427 1.000 19.900 207 HIS A N 1
ATOM 1426 C CA . HIS A 1 228 ? 4.931 -9.776 8.072 1.000 23.350 207 HIS A CA 1
ATOM 1427 C C . HIS A 1 228 ? 3.947 -8.656 7.725 1.000 20.250 207 HIS A C 1
ATOM 1428 O O . HIS A 1 228 ? 3.662 -7.806 8.561 1.000 19.695 207 HIS A O 1
ATOM 1435 N N . HIS A 1 229 ? 3.425 -8.666 6.493 1.000 19.997 208 HIS A N 1
ATOM 1436 C CA . HIS A 1 229 ? 2.458 -7.664 6.059 1.000 21.565 208 HIS A CA 1
ATOM 1437 C C . HIS A 1 229 ? 1.147 -7.803 6.826 1.000 20.219 208 HIS A C 1
ATOM 1438 O O . HIS A 1 229 ? 0.554 -6.805 7.229 1.000 21.427 208 HIS A O 1
ATOM 1445 N N . ARG A 1 230 ? 0.700 -9.041 7.037 1.000 20.431 209 ARG A N 1
ATOM 1446 C CA . ARG A 1 230 ? -0.512 -9.278 7.807 1.000 21.776 209 ARG A CA 1
ATOM 1447 C C . ARG A 1 230 ? -0.355 -8.730 9.227 1.000 19.931 209 ARG A C 1
ATOM 1448 O O . ARG A 1 230 ? -1.254 -8.065 9.732 1.000 20.746 209 ARG A O 1
ATOM 1456 N N . VAL A 1 231 ? 0.784 -9.030 9.859 1.000 18.729 210 VAL A N 1
ATOM 1457 C CA . VAL A 1 231 ? 1.101 -8.516 11.183 1.000 19.115 210 VAL A CA 1
ATOM 1458 C C . VAL A 1 231 ? 1.084 -6.987 11.165 1.000 16.965 210 VAL A C 1
ATOM 1459 O O . VAL A 1 231 ? 0.437 -6.393 12.010 1.000 18.692 210 VAL A O 1
ATOM 1463 N N . ALA A 1 232 ? 1.768 -6.346 10.215 1.000 16.335 211 ALA A N 1
ATOM 1464 C CA . ALA A 1 232 ? 1.821 -4.891 10.164 1.000 16.990 211 ALA A CA 1
ATOM 1465 C C . ALA A 1 232 ? 0.419 -4.280 10.056 1.000 16.957 211 ALA A C 1
ATOM 1466 O O . ALA A 1 232 ? 0.093 -3.318 10.754 1.000 16.167 211 ALA A O 1
ATOM 1468 N N . ARG A 1 233 ? -0.420 -4.835 9.170 1.000 18.819 212 ARG A N 1
ATOM 1469 C CA . ARG A 1 233 ? -1.777 -4.345 8.951 1.000 18.420 212 ARG A CA 1
ATOM 1470 C C . ARG A 1 233 ? -2.607 -4.482 10.227 1.000 17.810 212 ARG A C 1
ATOM 1471 O O . ARG A 1 233 ? -3.369 -3.570 10.575 1.000 17.349 212 ARG A O 1
ATOM 1474 N N . ALA A 1 234 ? -2.482 -5.620 10.934 1.000 16.714 213 ALA A N 1
ATOM 1475 C CA . ALA A 1 234 ? -3.214 -5.770 12.186 1.000 16.338 213 ALA A CA 1
ATOM 1476 C C . ALA A 1 234 ? -2.751 -4.745 13.228 1.000 16.768 213 ALA A C 1
ATOM 1477 O O . ALA A 1 234 ? -3.568 -4.192 13.966 1.000 16.324 213 ALA A O 1
ATOM 1479 N N . ASN A 1 235 ? -1.437 -4.534 13.340 1.000 16.961 214 ASN A N 1
ATOM 1480 C CA . ASN A 1 235 ? -0.913 -3.558 14.294 1.000 18.859 214 ASN A CA 1
ATOM 1481 C C . ASN A 1 235 ? -1.434 -2.161 13.961 1.000 18.510 214 ASN A C 1
ATOM 1482 O O . ASN A 1 235 ? -1.757 -1.409 14.863 1.000 20.217 214 ASN A O 1
ATOM 1487 N N . GLU A 1 236 ? -1.505 -1.821 12.669 1.000 19.474 215 GLU A N 1
ATOM 1488 C CA . GLU A 1 236 ? -2.004 -0.527 12.246 1.000 19.274 215 GLU A CA 1
ATOM 1489 C C . GLU A 1 236 ? -3.472 -0.355 12.611 1.000 18.911 215 GLU A C 1
ATOM 1490 O O . GLU A 1 236 ? -3.841 0.692 13.125 1.000 22.380 215 GLU A O 1
ATOM 1496 N N . THR A 1 237 ? -4.302 -1.367 12.329 1.000 18.580 216 THR A N 1
ATOM 1497 C CA . THR A 1 237 ? -5.687 -1.389 12.784 1.000 18.952 216 THR A CA 1
ATOM 1498 C C . THR A 1 237 ? -5.731 -1.137 14.295 1.000 16.345 216 THR A C 1
ATOM 1499 O O . THR A 1 237 ? -6.411 -0.236 14.763 1.000 14.704 216 THR A O 1
ATOM 1503 N N . ALA A 1 238 ? -4.954 -1.910 15.055 1.000 15.832 217 ALA A N 1
ATOM 1504 C CA . ALA A 1 238 ? -4.942 -1.773 16.498 1.000 15.126 217 ALA A CA 1
ATOM 1505 C C . ALA A 1 238 ? -4.710 -0.313 16.878 1.000 15.731 217 ALA A C 1
ATOM 1506 O O . ALA A 1 238 ? -5.477 0.229 17.666 1.000 16.005 217 ALA A O 1
ATOM 1508 N N . ALA A 1 239 ? -3.670 0.312 16.292 1.000 15.576 218 ALA A N 1
ATOM 1509 C CA . ALA A 1 239 ? -3.243 1.649 16.681 1.000 16.344 218 ALA A CA 1
ATOM 1510 C C . ALA A 1 239 ? -4.291 2.693 16.285 1.000 16.759 218 ALA A C 1
ATOM 1511 O O . ALA A 1 239 ? -4.516 3.642 17.040 1.000 15.988 218 ALA A O 1
ATOM 1513 N N . ARG A 1 240 ? -4.921 2.505 15.113 1.000 18.131 219 ARG A N 1
ATOM 1514 C CA . ARG A 1 240 ? -5.821 3.500 14.543 1.000 20.662 219 ARG A CA 1
ATOM 1515 C C . ARG A 1 240 ? -7.162 3.489 15.273 1.000 19.562 219 ARG A C 1
ATOM 1516 O O . ARG A 1 240 ? -7.867 4.494 15.228 1.000 19.176 219 ARG A O 1
ATOM 1524 N N . THR A 1 241 ? -7.516 2.356 15.907 1.000 17.863 220 THR A N 1
ATOM 1525 C CA . THR A 1 241 ? -8.813 2.224 16.545 1.000 18.677 220 THR A CA 1
ATOM 1526 C C . THR A 1 241 ? -8.746 2.489 18.046 1.000 17.516 220 THR A C 1
ATOM 1527 O O . THR A 1 241 ? -9.781 2.686 18.679 1.000 17.242 220 THR A O 1
ATOM 1531 N N . TYR A 1 242 ? -7.539 2.510 18.608 1.000 16.080 221 TYR A N 1
ATOM 1532 C CA . TYR A 1 242 ? -7.355 2.702 20.040 1.000 15.819 221 TYR A CA 1
ATOM 1533 C C . TYR A 1 242 ? -7.702 4.118 20.491 1.000 15.943 221 TYR A C 1
ATOM 1534 O O . TYR A 1 242 ? -7.324 5.104 19.863 1.000 16.892 221 TYR A O 1
ATOM 1543 N N . LEU A 1 243 ? -8.341 4.197 21.660 1.000 16.176 222 LEU A N 1
ATOM 1544 C CA . LEU A 1 243 ? -8.708 5.446 22.301 1.000 17.845 222 LEU A CA 1
ATOM 1545 C C . LEU A 1 243 ? -8.170 5.425 23.720 1.000 16.856 222 LEU A C 1
ATOM 1546 O O . LEU A 1 243 ? -8.739 4.762 24.579 1.000 17.814 222 LEU A O 1
ATOM 1551 N N . PRO A 1 244 ? -7.056 6.123 24.009 1.000 17.630 223 PRO A N 1
ATOM 1552 C CA . PRO A 1 244 ? -6.373 5.950 25.284 1.000 19.277 223 PRO A CA 1
ATOM 1553 C C . PRO A 1 244 ? -7.278 6.358 26.441 1.000 19.183 223 PRO A C 1
ATOM 1554 O O . PRO A 1 244 ? -7.831 7.449 26.453 1.000 17.382 223 PRO A O 1
ATOM 1558 N N . ALA A 1 245 ? -7.465 5.440 27.381 1.000 17.419 224 ALA A N 1
ATOM 1559 C CA . ALA A 1 245 ? -8.028 5.799 28.660 1.000 16.723 224 ALA A CA 1
ATOM 1560 C C . ALA A 1 245 ? -6.911 6.380 29.523 1.000 17.963 224 ALA A C 1
ATOM 1561 O O . ALA A 1 245 ? -5.729 6.130 29.277 1.000 15.437 224 ALA A O 1
ATOM 1563 N N . ASP A 1 246 ? -7.327 7.115 30.555 1.000 17.872 225 ASP A N 1
ATOM 1564 C CA . ASP A 1 246 ? -6.429 7.699 31.528 1.000 18.392 225 ASP A CA 1
ATOM 1565 C C . ASP A 1 246 ? -5.782 6.637 32.426 1.000 16.737 225 ASP A C 1
ATOM 1566 O O . ASP A 1 246 ? -6.395 5.648 32.803 1.000 16.127 225 ASP A O 1
ATOM 1571 N N . LEU A 1 247 ? -4.529 6.886 32.817 1.000 15.774 226 LEU A N 1
ATOM 1572 C CA . L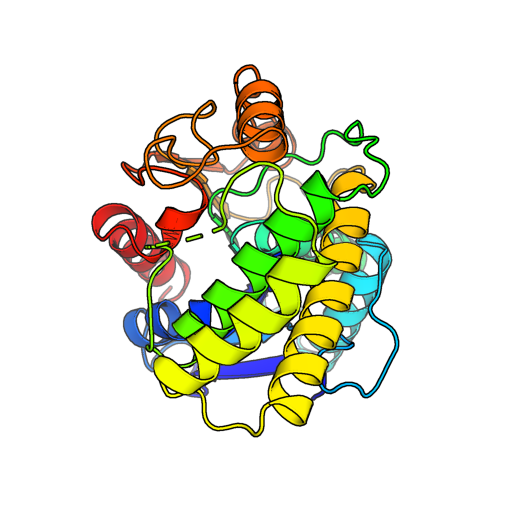EU A 1 247 ? -3.848 6.098 33.839 1.000 15.364 226 LEU A CA 1
ATOM 1573 C C . LEU A 1 247 ? -4.483 6.295 35.213 1.000 15.911 226 LEU A C 1
ATOM 1574 O O . LEU A 1 247 ? -4.868 7.397 35.570 1.000 16.696 226 LEU A O 1
ATOM 1579 N N . PRO A 1 248 ? -4.664 5.238 36.033 1.000 17.352 227 PRO A N 1
ATOM 1580 C CA . PRO A 1 248 ? -5.017 5.431 37.439 1.000 17.427 227 PRO A CA 1
ATOM 1581 C C . PRO A 1 248 ? -4.154 6.466 38.155 1.000 16.189 227 PRO A C 1
ATOM 1582 O O . PRO A 1 248 ? -4.672 7.238 38.950 1.000 16.878 227 PRO A O 1
ATOM 1586 N N . HIS A 1 249 ? -2.842 6.452 37.893 1.000 16.646 228 HIS A N 1
ATOM 1587 C CA . HIS A 1 249 ? -1.879 7.329 38.542 1.000 15.869 228 HIS A CA 1
ATOM 1588 C C . HIS A 1 249 ? -1.077 8.010 37.451 1.000 15.813 228 HIS A C 1
ATOM 1589 O O . HIS A 1 249 ? -0.012 7.524 37.085 1.000 15.108 228 HIS A O 1
ATOM 1596 N N . PRO A 1 250 ? -1.605 9.093 36.836 1.000 15.225 229 PRO A N 1
ATOM 1597 C CA . PRO A 1 250 ? -0.968 9.702 35.670 1.000 15.366 229 PRO A CA 1
ATOM 1598 C C . PRO A 1 250 ? 0.481 10.148 35.844 1.000 14.393 229 PRO A C 1
ATOM 1599 O O . PRO A 1 250 ? 1.269 10.017 34.914 1.000 13.327 229 PRO A O 1
ATOM 1603 N N . GLY A 1 251 ? 0.814 10.661 37.039 1.000 15.260 230 GLY A N 1
ATOM 1604 C CA . GLY A 1 251 ? 2.118 11.248 37.334 1.000 14.810 230 GLY A CA 1
ATOM 1605 C C . GLY A 1 251 ? 3.160 10.251 37.846 1.000 14.602 230 GLY A C 1
ATOM 1606 O O . GLY A 1 251 ? 4.311 10.616 38.078 1.000 13.514 230 GLY A O 1
ATOM 1607 N N . GLN A 1 252 ? 2.777 8.979 38.001 1.000 14.062 231 GLN A N 1
ATOM 1608 C CA . GLN A 1 252 ? 3.647 7.986 38.611 1.000 14.545 231 GLN A CA 1
ATOM 1609 C C . GLN A 1 252 ? 4.884 7.742 37.748 1.000 14.005 231 GLN A C 1
ATOM 1610 O O . GLN A 1 252 ? 5.994 7.921 38.221 1.000 13.521 231 GLN A O 1
ATOM 1616 N N . PRO A 1 253 ? 4.776 7.387 36.448 1.000 14.623 232 PRO A N 1
ATOM 1617 C CA . PRO A 1 253 ? 5.972 7.212 35.634 1.000 14.754 232 PRO A CA 1
ATOM 1618 C C . PRO A 1 253 ? 6.625 8.541 35.260 1.000 15.429 232 PRO A C 1
ATOM 1619 O O . PRO A 1 253 ? 5.936 9.523 34.914 1.000 15.093 232 PRO A O 1
ATOM 1623 N N . VAL A 1 254 ? 7.966 8.521 35.302 1.000 14.764 233 VAL A N 1
ATOM 1624 C CA . VAL A 1 254 ? 8.795 9.548 34.698 1.000 14.300 233 VAL A CA 1
ATOM 1625 C C . VAL A 1 254 ? 8.819 9.238 33.212 1.000 13.662 233 VAL A C 1
ATOM 1626 O O . VAL A 1 254 ? 9.250 8.155 32.824 1.000 13.884 233 VAL A O 1
ATOM 1630 N N . VAL A 1 255 ? 8.380 10.201 32.393 1.000 12.941 234 VAL A N 1
ATOM 1631 C CA . VAL A 1 255 ? 8.171 9.970 30.975 1.000 13.525 234 VAL A CA 1
ATOM 1632 C C . VAL A 1 255 ? 9.152 10.814 30.163 1.000 14.025 234 VAL A C 1
ATOM 1633 O O . VAL A 1 255 ? 9.303 12.005 30.397 1.000 15.008 234 VAL A O 1
ATOM 1637 N N . HIS A 1 256 ? 9.861 10.163 29.242 1.000 13.443 235 HIS A N 1
ATOM 1638 C CA . HIS A 1 256 ? 10.742 10.833 28.300 1.000 13.028 235 HIS A CA 1
ATOM 1639 C C . HIS A 1 256 ? 10.197 10.578 26.894 1.000 12.230 235 HIS A C 1
ATOM 1640 O O . HIS A 1 256 ? 10.028 9.423 26.503 1.000 12.212 235 HIS A O 1
ATOM 1647 N N . TYR A 1 257 ? 9.869 11.656 26.191 1.000 11.503 236 TYR A N 1
ATOM 1648 C CA . TYR A 1 257 ? 9.297 11.600 24.859 1.000 12.094 236 TYR A CA 1
ATOM 1649 C C . TYR A 1 257 ? 10.303 12.198 23.872 1.000 12.465 236 TYR A C 1
ATOM 1650 O O . TYR A 1 257 ? 10.725 13.333 24.058 1.000 13.176 236 TYR A O 1
ATOM 1659 N N . PHE A 1 258 ? 10.688 11.433 22.836 1.000 12.083 237 PHE A N 1
ATOM 1660 C CA . PHE A 1 258 ? 11.597 11.889 21.793 1.000 12.716 237 PHE A CA 1
ATOM 1661 C C . PHE A 1 258 ? 10.808 12.148 20.508 1.000 13.431 237 PHE A C 1
ATOM 1662 O O . PHE A 1 258 ? 10.107 11.246 20.035 1.000 14.132 237 PHE A O 1
ATOM 1670 N N . ALA A 1 259 ? 10.998 13.337 19.915 1.000 12.957 238 ALA A N 1
ATOM 1671 C CA . ALA A 1 259 ? 10.222 13.787 18.766 1.000 13.742 238 ALA A CA 1
ATOM 1672 C C . ALA A 1 259 ? 11.101 13.890 17.530 1.000 14.529 238 ALA A C 1
ATOM 1673 O O . ALA A 1 259 ? 12.227 14.381 17.599 1.000 14.785 238 ALA A O 1
ATOM 1675 N N . ARG A 1 260 ? 10.559 13.458 16.388 1.000 14.563 239 ARG A N 1
ATOM 1676 C CA . ARG A 1 260 ? 11.182 13.741 15.111 1.000 15.456 239 ARG A CA 1
ATOM 1677 C C . ARG A 1 260 ? 11.251 15.257 14.927 1.000 15.714 239 ARG A C 1
ATOM 1678 O O . ARG A 1 260 ? 10.621 16.020 15.655 1.000 13.999 239 ARG A O 1
ATOM 1686 N N . ARG A 1 261 ? 11.969 15.685 13.893 1.000 16.945 240 ARG A N 1
ATOM 1687 C CA . ARG A 1 261 ? 12.297 17.089 13.762 1.000 19.856 240 ARG A CA 1
ATOM 1688 C C . ARG A 1 261 ? 11.057 17.919 13.441 1.000 19.002 240 ARG A C 1
ATOM 1689 O O . ARG A 1 261 ? 10.937 19.009 13.983 1.000 18.706 240 ARG A O 1
ATOM 1697 N N . HIS A 1 262 ? 10.196 17.445 12.531 1.000 18.982 241 HIS A N 1
ATOM 1698 C CA . HIS A 1 262 ? 9.034 18.215 12.108 1.000 17.815 241 HIS A CA 1
ATOM 1699 C C . HIS A 1 262 ? 7.767 17.372 12.184 1.000 17.338 241 HIS A C 1
ATOM 1700 O O . HIS A 1 262 ? 7.669 16.293 11.594 1.000 16.338 241 HIS A O 1
ATOM 1707 N N . PRO A 1 263 ? 6.690 17.872 12.803 1.000 17.938 242 PRO A N 1
ATOM 1708 C CA . PRO A 1 263 ? 5.437 17.120 12.795 1.000 19.239 242 PRO A CA 1
ATOM 1709 C C . PRO A 1 263 ? 4.955 16.779 11.376 1.000 18.744 242 PRO A C 1
ATOM 1710 O O . PRO A 1 263 ? 4.437 15.687 11.140 1.000 15.210 242 PRO A O 1
ATOM 1714 N N . GLN A 1 264 ? 5.168 17.699 10.422 1.000 17.769 243 GLN A N 1
ATOM 1715 C CA . GLN A 1 264 ? 4.637 17.532 9.076 1.000 21.136 243 GLN A CA 1
ATOM 1716 C C . GLN A 1 264 ? 5.577 16.696 8.202 1.000 20.756 243 GLN A C 1
ATOM 1717 O O . GLN A 1 264 ? 5.256 16.419 7.052 1.000 20.829 243 GLN A O 1
ATOM 1723 N N . VAL A 1 265 ? 6.748 16.298 8.723 1.000 19.262 244 VAL A N 1
ATOM 1724 C CA . VAL A 1 265 ? 7.572 15.350 7.993 1.000 18.698 244 VAL A CA 1
ATOM 1725 C C . VAL A 1 265 ? 7.614 14.030 8.757 1.000 18.435 244 VAL A C 1
ATOM 1726 O O . VAL A 1 265 ? 8.553 13.773 9.515 1.000 17.287 244 VAL A O 1
ATOM 1730 N N . TYR A 1 266 ? 6.575 13.211 8.555 1.000 18.499 245 TYR A N 1
ATOM 1731 C CA . TYR A 1 266 ? 6.554 11.841 9.050 1.000 18.246 245 TYR A CA 1
ATOM 1732 C C . TYR A 1 266 ? 7.372 10.969 8.106 1.000 17.122 245 TYR A C 1
ATOM 1733 O O . TYR A 1 266 ? 8.149 10.139 8.571 1.000 17.003 245 TYR A O 1
ATOM 1742 N N . PHE A 1 267 ? 7.179 11.191 6.799 1.000 16.744 246 PHE A N 1
ATOM 1743 C CA . PHE A 1 267 ? 7.999 10.619 5.751 1.000 20.036 246 PHE A CA 1
ATOM 1744 C C . PHE A 1 267 ? 8.793 11.737 5.084 1.000 21.453 246 PHE A C 1
ATOM 1745 O O . PHE A 1 267 ? 8.206 12.706 4.607 1.000 21.079 246 PHE A O 1
ATOM 1753 N N . ASP A 1 268 ? 10.115 11.552 5.006 1.000 22.217 247 ASP A N 1
ATOM 1754 C CA . ASP A 1 268 ? 10.990 12.478 4.330 1.000 24.669 247 ASP A CA 1
ATOM 1755 C C . ASP A 1 268 ? 10.608 12.511 2.855 1.000 30.185 247 ASP A C 1
ATOM 1756 O O . ASP A 1 268 ? 10.619 11.487 2.179 1.000 32.833 247 ASP A O 1
ATOM 1761 N N . PRO A 1 269 ? 10.231 13.679 2.306 1.000 36.806 248 PRO A N 1
ATOM 1762 C CA . PRO A 1 269 ? 9.817 13.748 0.902 1.000 42.902 248 PRO A CA 1
ATOM 1763 C C . PRO A 1 269 ? 10.954 13.774 -0.130 1.000 48.535 248 PRO A C 1
ATOM 1764 O O . PRO A 1 269 ? 10.775 14.311 -1.221 1.000 48.966 248 PRO A O 1
ATOM 1768 N N . ALA A 1 270 ? 12.126 13.204 0.210 1.000 49.130 249 ALA A N 1
ATOM 1769 C CA . ALA A 1 270 ? 13.095 12.780 -0.793 1.000 44.003 249 ALA A CA 1
ATOM 1770 C C . ALA A 1 270 ? 13.622 11.387 -0.448 1.000 44.011 249 ALA A C 1
ATOM 1771 O O . ALA A 1 270 ? 14.779 11.077 -0.675 1.000 51.180 249 ALA A O 1
ATOM 1773 N N . ARG A 1 271 ? 12.772 10.563 0.159 1.000 47.604 250 ARG A N 1
ATOM 1774 C CA . ARG A 1 271 ? 12.981 9.126 0.234 1.000 49.459 250 ARG A CA 1
ATOM 1775 C C . ARG A 1 271 ? 11.634 8.438 0.059 1.000 54.293 250 ARG A C 1
ATOM 1776 O O . ARG A 1 271 ? 11.549 7.212 0.131 1.000 55.654 250 ARG A O 1
ATOM 1778 N N . PHE A 1 272 ? 10.590 9.250 -0.155 1.000 50.869 251 PHE A N 1
ATOM 1779 C CA . PHE A 1 272 ? 9.225 8.775 -0.086 1.000 50.620 251 PHE A CA 1
ATOM 1780 C C . PHE A 1 272 ? 8.351 9.686 -0.944 1.000 51.727 251 PHE A C 1
ATOM 1781 O O . PHE A 1 272 ? 8.490 10.909 -0.921 1.000 48.946 251 PHE A O 1
ATOM 1789 N N . SER A 1 273 ? 7.449 9.075 -1.714 1.000 53.188 252 SER A N 1
ATOM 1790 C CA . SER A 1 273 ? 6.455 9.835 -2.447 1.000 50.174 252 SER A CA 1
ATOM 1791 C C . SER A 1 273 ? 5.238 8.949 -2.676 1.000 47.875 252 SER A C 1
ATOM 1792 O O . SER A 1 273 ? 5.186 7.791 -2.254 1.000 47.318 252 SER A O 1
ATOM 1795 N N . GLY A 1 274 ? 4.229 9.531 -3.315 1.000 49.216 253 GLY A N 1
ATOM 1796 C CA . GLY A 1 274 ? 3.012 8.794 -3.580 1.000 46.325 253 GLY A CA 1
ATOM 1797 C C . GLY A 1 274 ? 1.870 9.253 -2.684 1.000 41.295 253 GLY A C 1
ATOM 1798 O O . GLY A 1 274 ? 2.046 10.104 -1.809 1.000 36.042 253 GLY A O 1
ATOM 1799 N N . PRO A 1 275 ? 0.653 8.721 -2.924 1.000 39.744 254 PRO A N 1
ATOM 1800 C CA . PRO A 1 275 ? -0.549 9.244 -2.282 1.000 36.761 254 PRO A CA 1
ATOM 1801 C C . PRO A 1 275 ? -0.526 8.988 -0.776 1.000 29.578 254 PRO A C 1
ATOM 1802 O O . PRO A 1 275 ? -0.883 9.872 -0.013 1.000 29.520 254 PRO A O 1
ATOM 1806 N N . MET A 1 276 ? -0.100 7.797 -0.352 1.000 28.440 255 MET A N 1
ATOM 1807 C CA . MET A 1 276 ? -0.177 7.448 1.058 1.000 30.935 255 MET A CA 1
ATOM 1808 C C . MET A 1 276 ? 0.868 8.214 1.877 1.000 30.785 255 MET A C 1
ATOM 1809 O O . MET A 1 276 ? 0.569 8.619 3.004 1.000 30.424 255 MET A O 1
ATOM 1814 N N . VAL A 1 277 ? 2.046 8.485 1.290 1.000 27.780 256 VAL A N 1
ATOM 1815 C CA . VAL A 1 277 ? 3.064 9.281 1.953 1.000 27.391 256 VAL A CA 1
ATOM 1816 C C . VAL A 1 277 ? 2.531 10.691 2.195 1.000 27.489 256 VAL A C 1
ATOM 1817 O O . VAL A 1 277 ? 2.657 11.249 3.282 1.000 26.320 256 VAL A O 1
ATOM 1821 N N . GLU A 1 278 ? 1.899 11.248 1.167 1.000 27.690 257 GLU A N 1
ATOM 1822 C CA . GLU A 1 278 ? 1.376 12.603 1.204 1.000 28.693 257 GLU A CA 1
ATOM 1823 C C . GLU A 1 278 ? 0.181 12.656 2.167 1.000 24.487 257 GLU A C 1
ATOM 1824 O O . GLU A 1 278 ? 0.089 13.565 2.981 1.000 22.851 257 GLU A O 1
ATOM 1830 N N . TRP A 1 279 ? -0.715 11.658 2.133 1.000 26.612 258 TRP A N 1
ATOM 1831 C CA . TRP A 1 279 ? -1.800 11.595 3.112 1.000 25.253 258 TRP A CA 1
ATOM 1832 C C . TRP A 1 279 ? -1.247 11.632 4.539 1.000 23.488 258 TRP A C 1
ATOM 1833 O O . TRP A 1 279 ? -1.820 12.288 5.405 1.000 22.295 258 TRP A O 1
ATOM 1844 N N . THR A 1 280 ? -0.158 10.897 4.798 1.000 23.268 259 THR A N 1
ATOM 1845 C CA . THR A 1 280 ? 0.342 10.763 6.162 1.000 22.718 259 THR A CA 1
ATOM 1846 C C . THR A 1 280 ? 0.921 12.092 6.653 1.000 22.815 259 THR A C 1
ATOM 1847 O O . THR A 1 280 ? 0.680 12.481 7.794 1.000 22.320 259 THR A O 1
ATOM 1851 N N . ASN A 1 281 ? 1.657 12.791 5.776 1.000 21.134 260 ASN A N 1
ATOM 1852 C CA . ASN A 1 281 ? 2.306 14.036 6.135 1.000 21.045 260 ASN A CA 1
ATOM 1853 C C . ASN A 1 281 ? 1.239 15.105 6.390 1.000 21.868 260 ASN A C 1
ATOM 1854 O O . ASN A 1 281 ? 1.363 15.906 7.314 1.000 19.262 260 ASN A O 1
ATOM 1859 N N . ARG A 1 282 ? 0.202 15.125 5.551 1.000 22.272 261 ARG A N 1
ATOM 1860 C CA . ARG A 1 282 ? -0.930 16.031 5.715 1.000 25.212 261 ARG A CA 1
ATOM 1861 C C . ARG A 1 282 ? -1.632 15.777 7.055 1.000 22.794 261 ARG A C 1
ATOM 1862 O O . ARG A 1 282 ? -2.002 16.720 7.740 1.000 24.970 261 ARG A O 1
ATOM 1870 N N . TYR A 1 283 ? -1.843 14.503 7.395 1.000 21.491 262 TYR A N 1
ATOM 1871 C CA . TYR A 1 283 ? -2.525 14.110 8.614 1.000 21.320 262 TYR A CA 1
ATOM 1872 C C . TYR A 1 283 ? -1.784 14.652 9.838 1.000 20.654 262 TYR A C 1
ATOM 1873 O O . TYR A 1 283 ? -2.406 15.177 10.750 1.000 18.723 262 TYR A O 1
ATOM 1882 N N . PHE A 1 284 ? -0.457 14.512 9.881 1.000 20.261 263 PHE A N 1
ATOM 1883 C CA . PHE A 1 284 ? 0.296 14.922 11.063 1.000 20.090 263 PHE A CA 1
ATOM 1884 C C . PHE A 1 284 ? 0.740 16.384 11.027 1.000 20.954 263 PHE A C 1
ATOM 1885 O O . PHE A 1 284 ? 1.148 16.916 12.066 1.000 18.705 263 PHE A O 1
ATOM 1893 N N . ALA A 1 285 ? 0.624 17.053 9.869 1.000 21.383 264 ALA A N 1
ATOM 1894 C CA . ALA A 1 285 ? 1.065 18.440 9.758 1.000 21.726 264 ALA A CA 1
ATOM 1895 C C . ALA A 1 285 ? 0.447 19.341 10.834 1.000 22.928 264 ALA A C 1
ATOM 1896 O O . ALA A 1 285 ? 1.122 20.232 11.301 1.000 26.416 264 ALA A O 1
ATOM 1898 N N . ASP A 1 286 ? -0.817 19.153 11.222 1.000 24.869 265 ASP A N 1
ATOM 1899 C CA . ASP A 1 286 ? -1.426 20.055 12.190 1.000 29.200 265 ASP A CA 1
ATOM 1900 C C . ASP A 1 286 ? -1.572 19.396 13.566 1.000 28.440 265 ASP A C 1
ATOM 1901 O O . ASP A 1 286 ? -2.375 19.863 14.367 1.000 31.695 265 ASP A O 1
ATOM 1906 N N . LYS A 1 287 ? -0.847 18.298 13.825 1.000 24.929 266 LYS A N 1
ATOM 1907 C CA . LYS A 1 287 ? -0.998 17.549 15.064 1.000 23.746 266 LYS A CA 1
ATOM 1908 C C . LYS A 1 287 ? 0.192 17.845 15.959 1.000 21.491 266 LYS A C 1
ATOM 1909 O O . LYS A 1 287 ? 1.319 17.914 15.475 1.000 25.565 266 LYS A O 1
ATOM 1915 N N . ASP A 1 288 ? -0.074 17.985 17.254 1.000 19.419 267 ASP A N 1
ATOM 1916 C CA . ASP A 1 288 ? 0.972 18.097 18.251 1.000 19.232 267 ASP A CA 1
ATOM 1917 C C . ASP A 1 288 ? 0.854 16.895 19.193 1.000 17.137 267 ASP A C 1
ATOM 1918 O O . ASP A 1 288 ? 0.253 16.991 20.252 1.000 15.345 267 ASP A O 1
ATOM 1923 N N . CYS A 1 289 ? 1.438 15.766 18.780 1.000 17.407 268 CYS A N 1
ATOM 1924 C CA . CYS A 1 289 ? 1.299 14.490 19.475 1.000 16.496 268 CYS A CA 1
ATOM 1925 C C . CYS A 1 289 ? 1.948 14.537 20.867 1.000 15.384 268 CYS A C 1
ATOM 1926 O O . CYS A 1 289 ? 1.447 13.957 21.835 1.000 15.623 268 CYS A O 1
ATOM 1929 N N . ALA A 1 290 ? 3.065 15.242 20.987 1.000 14.171 269 ALA A N 1
ATOM 1930 C CA . ALA A 1 290 ? 3.718 15.334 22.282 1.000 15.713 269 ALA A CA 1
ATOM 1931 C C . ALA A 1 290 ? 2.831 16.028 23.312 1.000 16.059 269 ALA A C 1
ATOM 1932 O O . ALA A 1 290 ? 2.740 15.547 24.441 1.000 17.129 269 ALA A O 1
ATOM 1934 N N A SER A 1 291 ? 2.154 17.118 22.920 0.510 16.334 270 SER A N 1
ATOM 1935 N N B SER A 1 291 ? 2.146 17.117 22.928 0.490 16.062 270 SER A N 1
ATOM 1936 C CA A SER A 1 291 ? 1.284 17.831 23.843 0.510 15.909 270 SER A CA 1
ATOM 1937 C CA B SER A 1 291 ? 1.299 17.827 23.876 0.490 15.486 270 SER A CA 1
ATOM 1938 C C A SER A 1 291 ? 0.127 16.934 24.271 0.510 14.723 270 SER A C 1
ATOM 1939 C C B SER A 1 291 ? 0.099 16.963 24.264 0.490 14.528 270 SER A C 1
ATOM 1940 O O A SER A 1 291 ? -0.273 16.967 25.430 0.510 14.214 270 SER A O 1
ATOM 1941 O O B SER A 1 291 ? -0.356 17.034 25.401 0.490 14.063 270 SER A O 1
ATOM 1946 N N . ARG A 1 292 ? -0.406 16.136 23.340 1.000 14.448 271 ARG A N 1
ATOM 1947 C CA . ARG A 1 292 ? -1.541 15.273 23.653 1.000 14.548 271 ARG A CA 1
ATOM 1948 C C . ARG A 1 292 ? -1.107 14.195 24.648 1.000 13.814 271 ARG A C 1
ATOM 1949 O O . ARG A 1 292 ? -1.822 13.928 25.603 1.000 13.814 271 ARG A O 1
ATOM 1957 N N . TRP A 1 293 ? 0.074 13.596 24.446 1.000 14.604 272 TRP A N 1
ATOM 1958 C CA . TRP A 1 293 ? 0.617 12.621 25.394 1.000 13.941 272 TRP A CA 1
ATOM 1959 C C . TRP A 1 293 ? 0.886 13.256 26.760 1.000 13.808 272 TRP A C 1
ATOM 1960 O O . TRP A 1 293 ? 0.527 12.678 27.787 1.000 12.775 272 TRP A O 1
ATOM 1971 N N . GLN A 1 294 ? 1.479 14.465 26.776 1.000 14.338 273 GLN A N 1
ATOM 1972 C CA . GLN A 1 294 ? 1.767 15.138 28.042 1.000 15.244 273 GLN A CA 1
ATOM 1973 C C . GLN A 1 294 ? 0.495 15.303 28.889 1.000 14.842 273 GLN A C 1
ATOM 1974 O O . GLN A 1 294 ? 0.555 15.231 30.114 1.000 13.129 273 GLN A O 1
ATOM 1980 N N . ARG A 1 295 ? -0.675 15.450 28.257 1.000 16.476 274 ARG A N 1
ATOM 1981 C CA . ARG A 1 295 ? -1.929 15.581 29.007 1.000 18.860 274 ARG A CA 1
ATOM 1982 C C . ARG A 1 295 ? -2.241 14.325 29.839 1.000 17.974 274 ARG A C 1
ATOM 1983 O O . ARG A 1 295 ? -2.908 14.441 30.875 1.000 19.685 274 ARG A O 1
ATOM 1988 N N . HIS A 1 296 ? -1.759 13.144 29.400 1.000 16.218 275 HIS A N 1
ATOM 1989 C CA . HIS A 1 296 ? -1.969 11.873 30.093 1.000 15.353 275 HIS A CA 1
ATOM 1990 C C . HIS A 1 296 ? -0.833 11.536 31.066 1.000 14.313 275 HIS A C 1
ATOM 1991 O 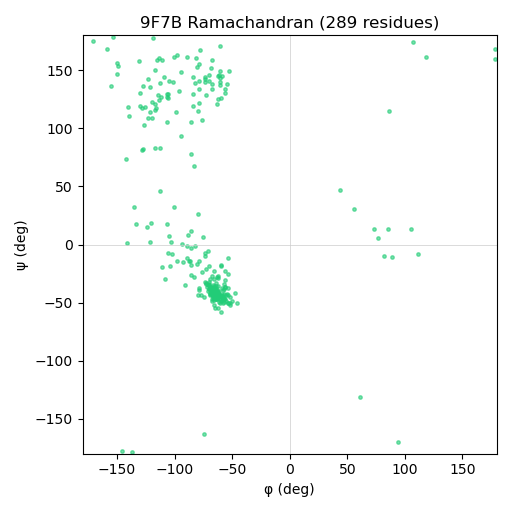O . HIS A 1 296 ? -0.961 10.630 31.890 1.000 14.361 275 HIS A O 1
ATOM 1998 N N . LEU A 1 297 ? 0.283 12.245 30.928 1.000 12.937 276 LEU A N 1
ATOM 1999 C CA . LEU A 1 297 ? 1.547 11.852 31.517 1.000 13.753 276 LEU A CA 1
ATOM 2000 C C . LEU A 1 297 ? 2.288 13.098 32.009 1.000 14.038 276 LEU A C 1
ATOM 2001 O O . LEU A 1 297 ? 3.252 13.562 31.394 1.000 14.099 276 LEU A O 1
ATOM 2006 N N . PRO A 1 298 ? 1.844 13.704 33.116 1.000 15.020 277 PRO A N 1
ATOM 2007 C CA . PRO A 1 298 ? 2.362 15.021 33.499 1.000 17.291 277 PRO A CA 1
ATOM 2008 C C . PRO A 1 298 ? 3.814 15.117 33.987 1.000 15.368 277 PRO A C 1
ATOM 2009 O O . PRO A 1 298 ? 4.352 16.215 33.992 1.000 15.362 277 PRO A O 1
ATOM 2013 N N . THR A 1 299 ? 4.433 13.998 34.401 1.000 14.467 278 THR A N 1
ATOM 2014 C CA . THR A 1 299 ? 5.816 14.000 34.862 1.000 14.690 278 THR A CA 1
ATOM 2015 C C . THR A 1 299 ? 6.703 13.846 33.631 1.000 14.464 278 THR A C 1
ATOM 2016 O O . THR A 1 299 ? 7.178 12.755 33.321 1.000 15.102 278 THR A O 1
ATOM 2020 N N . TRP A 1 300 ? 6.877 14.949 32.902 1.000 14.543 279 TRP A N 1
ATOM 2021 C CA . TRP A 1 300 ? 7.150 14.889 31.477 1.000 13.606 279 TRP A CA 1
ATOM 2022 C C . TRP A 1 300 ? 8.474 15.561 31.128 1.000 13.408 279 TRP A C 1
ATOM 2023 O O . TRP A 1 300 ? 8.748 16.691 31.555 1.000 12.089 279 TRP A O 1
ATOM 2034 N N . HIS A 1 301 ? 9.232 14.871 30.274 1.000 13.048 280 HIS A N 1
ATOM 2035 C CA . HIS A 1 301 ? 10.493 15.354 29.750 1.000 13.470 280 HIS A CA 1
ATOM 2036 C C . HIS A 1 301 ? 10.386 15.276 28.229 1.000 14.675 280 HIS A C 1
ATOM 2037 O O . HIS A 1 301 ? 10.253 14.185 27.679 1.000 13.217 280 HIS A O 1
ATOM 2044 N N . HIS A 1 302 ? 10.483 16.436 27.554 1.000 14.620 281 HIS A N 1
ATOM 2045 C CA . HIS A 1 302 ? 10.435 16.506 26.107 1.000 14.600 281 HIS A CA 1
ATOM 2046 C C . HIS A 1 302 ? 11.844 16.541 25.527 1.000 15.010 281 HIS A C 1
ATOM 2047 O O . HIS A 1 302 ? 12.667 17.349 25.937 1.000 13.684 281 HIS A O 1
ATOM 2054 N N . HIS A 1 303 ? 12.099 15.694 24.517 1.000 14.403 282 HIS A N 1
ATOM 2055 C CA . HIS A 1 303 ? 13.379 15.707 23.836 1.000 15.262 282 HIS A CA 1
ATOM 2056 C C . HIS A 1 303 ? 13.143 15.942 22.356 1.000 15.840 282 HIS A C 1
ATOM 2057 O O . HIS A 1 303 ? 12.616 15.045 21.701 1.000 16.033 282 HIS A O 1
ATOM 2064 N N . ALA A 1 304 ? 13.505 17.146 21.866 1.000 15.297 283 ALA A N 1
ATOM 2065 C CA . ALA A 1 304 ? 13.553 17.408 20.432 1.000 16.736 283 ALA A CA 1
ATOM 2066 C C . ALA A 1 304 ? 14.767 16.703 19.838 1.000 17.085 283 ALA A C 1
ATOM 2067 O O . ALA A 1 304 ? 15.811 16.601 20.485 1.000 17.293 283 ALA A O 1
ATOM 2069 N N . THR A 1 305 ? 14.599 16.171 18.625 1.000 16.457 284 THR A N 1
ATOM 2070 C CA . THR A 1 305 ? 15.699 15.547 17.923 1.000 15.661 284 THR A CA 1
ATOM 2071 C C . THR A 1 305 ? 15.753 16.103 16.518 1.000 15.704 284 THR A C 1
ATOM 2072 O O . THR A 1 305 ? 14.769 16.650 16.025 1.000 15.417 284 THR A O 1
ATOM 2076 N N . PRO A 1 306 ? 16.923 16.016 15.852 1.000 15.836 285 PRO A N 1
ATOM 2077 C CA . PRO A 1 306 ? 17.025 16.393 14.453 1.000 16.348 285 PRO A CA 1
ATOM 2078 C C . PRO A 1 306 ? 16.673 15.287 13.471 1.000 16.134 285 PRO A C 1
ATOM 2079 O O . PRO A 1 306 ? 16.939 15.453 12.292 1.000 17.483 285 PRO A O 1
ATOM 2083 N N . ALA A 1 307 ? 16.084 14.169 13.929 1.000 15.879 286 ALA A N 1
ATOM 2084 C CA . ALA A 1 307 ? 15.786 13.063 13.015 1.000 15.700 286 ALA A CA 1
ATOM 2085 C C . ALA A 1 307 ? 14.919 13.549 11.854 1.000 15.854 286 ALA A C 1
ATOM 2086 O O . ALA A 1 307 ? 13.858 14.142 12.076 1.000 15.284 286 ALA A O 1
ATOM 2088 N N . VAL A 1 308 ? 15.331 13.219 10.618 1.000 16.360 287 VAL A N 1
ATOM 2089 C CA . VAL A 1 308 ? 14.754 13.819 9.421 1.000 15.929 287 VAL A CA 1
ATOM 2090 C C . VAL A 1 308 ? 13.249 13.536 9.376 1.000 16.509 287 VAL A C 1
ATOM 2091 O O . VAL A 1 308 ? 12.464 14.445 9.090 1.000 15.185 287 VAL A O 1
ATOM 2095 N N . ASP A 1 309 ? 12.861 12.282 9.677 1.000 15.403 288 ASP A N 1
ATOM 2096 C CA . ASP A 1 309 ? 11.472 11.855 9.665 1.000 16.180 288 ASP A CA 1
ATOM 2097 C C . ASP A 1 309 ? 11.243 10.817 10.772 1.000 15.294 288 ASP A C 1
ATOM 2098 O O . ASP A 1 309 ? 12.134 10.529 11.583 1.000 15.897 288 ASP A O 1
ATOM 2103 N N . HIS A 1 310 ? 10.015 10.306 10.842 1.000 14.621 289 HIS A N 1
ATOM 2104 C CA . HIS A 1 310 ? 9.599 9.315 11.827 1.000 15.181 289 HIS A CA 1
ATOM 2105 C C . HIS A 1 310 ? 10.458 8.044 11.773 1.000 15.415 289 HIS A C 1
ATOM 2106 O O . HIS A 1 310 ? 10.751 7.415 12.801 1.000 15.665 289 HIS A O 1
ATOM 2113 N N . PHE A 1 311 ? 10.884 7.690 10.571 1.000 16.028 290 PHE A N 1
ATOM 2114 C CA . PHE A 1 311 ? 11.605 6.446 10.363 1.000 18.584 290 PHE A CA 1
ATOM 2115 C C . PHE A 1 311 ? 13.091 6.566 10.690 1.000 18.651 290 PHE A C 1
ATOM 2116 O O . PHE A 1 311 ? 13.769 5.541 10.648 1.000 19.596 290 PHE A O 1
ATOM 2124 N N . ALA A 1 312 ? 13.565 7.763 11.087 1.000 17.340 291 ALA A N 1
ATOM 2125 C CA . ALA A 1 312 ? 14.982 7.999 11.353 1.000 16.916 291 ALA A CA 1
ATOM 2126 C C . ALA A 1 312 ? 15.330 8.091 12.839 1.000 17.667 291 ALA A C 1
ATOM 2127 O O . ALA A 1 312 ? 16.475 8.401 13.167 1.000 17.738 291 ALA A O 1
ATOM 2129 N N . MET A 1 313 ? 14.375 7.814 13.724 1.000 16.875 292 MET A N 1
ATOM 2130 C CA . MET A 1 313 ? 14.537 8.049 15.150 1.000 17.361 292 MET A CA 1
ATOM 2131 C C . MET A 1 313 ? 15.640 7.193 15.769 1.000 17.860 292 MET A C 1
ATOM 2132 O O . MET A 1 313 ? 16.240 7.588 16.777 1.000 15.681 292 MET A O 1
ATOM 2137 N N . LEU A 1 314 ? 15.830 5.970 15.257 1.000 19.479 293 LEU A N 1
ATOM 2138 C CA . LEU A 1 314 ? 16.842 5.091 15.839 1.000 19.955 293 LEU A CA 1
ATOM 2139 C C . LEU A 1 314 ? 18.101 5.061 14.981 1.000 21.155 293 LEU A C 1
ATOM 2140 O O . LEU A 1 314 ? 19.090 4.478 15.402 1.000 20.719 293 LEU A O 1
ATOM 2145 N N . THR A 1 315 ? 18.076 5.659 13.784 1.000 22.112 294 THR A N 1
ATOM 2146 C CA . THR A 1 315 ? 19.237 5.580 12.909 1.000 22.393 294 THR A CA 1
ATOM 2147 C C . THR A 1 315 ? 19.944 6.932 12.842 1.000 22.322 294 THR A C 1
ATOM 2148 O O . THR A 1 315 ? 21.152 6.965 12.680 1.000 24.834 294 THR A O 1
ATOM 2152 N N . ASP A 1 316 ? 19.202 8.039 12.992 1.000 21.136 295 ASP A N 1
ATOM 2153 C CA . ASP A 1 316 ? 19.801 9.356 13.130 1.000 20.679 295 ASP A CA 1
ATOM 2154 C C . ASP A 1 316 ? 20.689 9.341 14.363 1.000 22.216 295 ASP A C 1
ATOM 2155 O O . ASP A 1 316 ? 20.210 9.028 15.458 1.000 20.803 295 ASP A O 1
ATOM 2160 N N . SER A 1 317 ? 21.966 9.722 14.185 1.000 21.800 296 SER A N 1
ATOM 2161 C CA . SER A 1 317 ? 22.961 9.507 15.233 1.000 22.253 296 SER A CA 1
ATOM 2162 C C . SER A 1 317 ? 22.663 10.349 16.478 1.000 19.951 296 SER A C 1
ATOM 2163 O O . SER A 1 317 ? 22.873 9.903 17.610 1.000 22.221 296 SER A O 1
ATOM 2166 N N . ALA A 1 318 ? 22.279 11.609 16.282 1.000 18.303 297 ALA A N 1
ATOM 2167 C CA . ALA A 1 318 ? 21.968 12.497 17.395 1.000 16.938 297 ALA A CA 1
ATOM 2168 C C . ALA A 1 318 ? 20.695 12.028 18.110 1.000 15.164 297 ALA A C 1
ATOM 2169 O O . ALA A 1 318 ? 20.591 12.074 19.334 1.000 14.728 297 ALA A O 1
ATOM 2171 N N . SER A 1 319 ? 19.716 11.542 17.351 1.000 15.661 298 SER A N 1
ATOM 2172 C CA . SER A 1 319 ? 18.505 10.998 17.960 1.000 16.370 298 SER A CA 1
ATOM 2173 C C . SER A 1 319 ? 18.832 9.775 18.826 1.000 15.135 298 SER A C 1
ATOM 2174 O O . SER A 1 319 ? 18.460 9.718 19.998 1.000 12.667 298 SER A O 1
ATOM 2177 N N . PHE A 1 320 ? 19.511 8.797 18.213 1.000 16.103 299 PHE A N 1
ATOM 2178 C CA . PHE A 1 320 ? 19.886 7.560 18.886 1.000 16.196 299 PHE A CA 1
ATOM 2179 C C . PHE A 1 320 ? 20.682 7.867 20.157 1.000 14.925 299 PHE A C 1
ATOM 2180 O O . PHE A 1 320 ? 20.382 7.334 21.212 1.000 14.173 299 PHE A O 1
ATOM 2188 N N . ALA A 1 321 ? 21.696 8.735 20.066 1.000 14.651 300 ALA A N 1
ATOM 2189 C CA . ALA A 1 321 ? 22.562 9.008 21.215 1.000 14.697 300 ALA A CA 1
ATOM 2190 C C . ALA A 1 321 ? 21.768 9.629 22.362 1.000 14.710 300 ALA A C 1
ATOM 2191 O O . ALA A 1 321 ? 22.018 9.305 23.519 1.000 15.528 300 ALA A O 1
ATOM 2193 N N . ALA A 1 322 ? 20.823 10.533 22.062 1.000 14.404 301 ALA A N 1
ATOM 2194 C CA . ALA A 1 322 ? 20.001 11.129 23.107 1.000 14.523 301 ALA A CA 1
ATOM 2195 C C . ALA A 1 322 ? 19.167 10.051 23.804 1.000 14.066 301 ALA A C 1
ATOM 2196 O O . ALA A 1 322 ? 19.034 10.051 25.028 1.000 14.602 301 ALA A O 1
ATOM 2198 N N . ILE A 1 323 ? 18.630 9.106 23.026 1.000 14.108 302 ILE A N 1
ATOM 2199 C CA . ILE A 1 323 ? 17.876 7.993 23.584 1.000 13.468 302 ILE A CA 1
ATOM 2200 C C . ILE A 1 323 ? 18.773 7.121 24.482 1.000 13.358 302 ILE A C 1
ATOM 2201 O O . ILE A 1 323 ? 18.360 6.708 25.568 1.000 13.344 302 ILE A O 1
ATOM 2206 N N . VAL A 1 324 ? 19.989 6.815 24.015 1.000 14.375 303 VAL A N 1
ATOM 2207 C CA . VAL A 1 324 ? 20.942 6.024 24.795 1.000 14.150 303 VAL A CA 1
ATOM 2208 C C . VAL A 1 324 ? 21.290 6.729 26.107 1.000 13.939 303 VAL A C 1
ATOM 2209 O O . VAL A 1 324 ? 21.271 6.092 27.169 1.000 14.882 303 VAL A O 1
ATOM 2213 N N . ARG A 1 325 ? 21.669 8.016 26.031 1.000 14.001 304 ARG A N 1
ATOM 2214 C CA . ARG A 1 325 ? 22.051 8.770 27.226 1.000 15.135 304 ARG A CA 1
ATOM 2215 C C . ARG A 1 325 ? 20.916 8.765 28.246 1.000 14.062 304 ARG A C 1
ATOM 2216 O O . ARG A 1 325 ? 21.162 8.565 29.423 1.000 14.197 304 ARG A O 1
ATOM 2224 N N . THR A 1 326 ? 19.669 8.943 27.792 1.000 13.984 305 THR A N 1
ATOM 2225 C CA . THR A 1 326 ? 18.512 8.935 28.681 1.000 13.892 305 THR A CA 1
ATOM 2226 C C . THR A 1 326 ? 18.269 7.558 29.299 1.000 13.976 305 THR A C 1
ATOM 2227 O O . THR A 1 326 ? 18.006 7.440 30.496 1.000 12.967 305 THR A O 1
ATOM 2231 N N . CYS A 1 327 ? 18.323 6.500 28.481 1.000 14.484 306 CYS A N 1
ATOM 2232 C CA . CYS A 1 327 ? 18.080 5.167 29.025 1.000 14.133 306 CYS A CA 1
ATOM 2233 C C . CYS A 1 327 ? 19.141 4.828 30.059 1.000 14.462 306 CYS A C 1
ATOM 2234 O O . CYS A 1 327 ? 18.790 4.253 31.078 1.000 14.910 306 CYS A O 1
ATOM 2237 N N . ARG A 1 328 ? 20.422 5.173 29.790 1.000 14.464 307 ARG A N 1
ATOM 2238 C CA . ARG A 1 328 ? 21.470 4.945 30.780 1.000 14.800 307 ARG A CA 1
ATOM 2239 C C . ARG A 1 328 ? 21.158 5.640 32.104 1.000 14.488 307 ARG A C 1
ATOM 2240 O O . ARG A 1 328 ? 21.311 5.045 33.163 1.000 15.592 307 ARG A O 1
ATOM 2248 N N . GLU A 1 329 ? 20.760 6.911 32.067 1.000 15.124 308 GLU A N 1
ATOM 2249 C CA . GLU A 1 329 ? 20.410 7.604 33.305 1.000 16.295 308 GLU A CA 1
ATOM 2250 C C . GLU A 1 329 ? 19.206 6.934 33.976 1.000 15.512 308 GLU A C 1
ATOM 2251 O O . GLU A 1 329 ? 19.168 6.780 35.185 1.000 15.790 308 GLU A O 1
ATOM 2253 N N . LEU A 1 330 ? 18.202 6.532 33.209 1.000 14.773 309 LEU A N 1
ATOM 2254 C CA . LEU A 1 330 ? 16.978 6.018 33.818 1.000 15.088 309 LEU A CA 1
ATOM 2255 C C . LEU A 1 330 ? 17.203 4.649 34.454 1.000 15.376 309 LEU A C 1
ATOM 2256 O O . LEU A 1 330 ? 16.470 4.279 35.370 1.000 14.594 309 LEU A O 1
ATOM 2261 N N . TYR A 1 331 ? 18.073 3.838 33.835 1.000 15.626 310 TYR A N 1
ATOM 2262 C CA . TYR A 1 331 ? 18.118 2.406 34.118 1.000 15.613 310 TYR A CA 1
ATOM 2263 C C . TYR A 1 331 ? 19.311 2.038 35.006 1.000 17.460 310 TYR A C 1
ATOM 2264 O O . TYR A 1 331 ? 19.345 0.943 35.568 1.000 15.321 310 TYR A O 1
ATOM 2273 N N . LEU A 1 332 ? 20.319 2.911 35.083 1.000 19.600 311 LEU A N 1
ATOM 2274 C CA . LEU A 1 332 ? 21.492 2.577 35.871 1.000 25.915 311 LEU A CA 1
ATOM 2275 C C . LEU A 1 332 ? 21.406 3.284 37.217 1.000 32.223 311 LEU A C 1
ATOM 2276 O O . LEU A 1 332 ? 22.427 3.599 37.816 1.000 37.819 311 LEU A O 1
ATOM 2281 N N . GLY A 1 333 ? 20.170 3.457 37.704 1.000 40.261 312 GLY A N 1
ATOM 2282 C CA . GLY A 1 333 ? 19.892 4.102 38.975 1.000 45.733 312 GLY A CA 1
ATOM 2283 C C . GLY A 1 333 ? 19.687 5.597 38.821 1.000 47.482 312 GLY A C 1
ATOM 2284 O O . GLY A 1 333 ? 19.256 6.200 39.827 1.000 56.511 312 GLY A O 1
#

Sequence (295 aa):
DPVFEILQSRGRRSPAVWFHGSMGTVQAYLGLARAIGDEVPFHAFQSRGLRGEDAPLADLGEMAALYTRRLLARQPDESRAFRLGGYSQGGLLAYEVTRQLQLAGRRVESLVMVDTPYAYGDMALKDDDDTDSLRLAIVYVNLLLMNGLGDFSSHRPGIDPAELLPALVRAGIDRGLPYTPQALGQLIERHHRVARANETAARTYLPADLPHPGQPVVHYFARRHPQVYFDPARFSGPMVEWTNRYFADKDCASSRWQRHLPTWHHHATPAVDHFAMLTDSASFAAIVRTCRELYLG

Organism: Burkholderia gladioli (NCBI:txid28095)

InterPro domains:
  IPR001031 Thioesterase [PF00975] (5622-5737)
  IPR006162 Phosphopantetheine attachment site [PS00012] (3511-3526)
  IPR006162 Phosphopantetheine attachment site [PS00012] (4821-4836)
  IPR006162 Phosphopantetheine attachment site [PS00012] (5551-5566)
  IPR009081 Phosphopantetheine binding ACP domain [PF00550] (1526-1591)
  IPR009081 Phosphopantetheine binding ACP domain [PF00550] (3486-3551)
  IPR009081 Phosphopantetheine binding ACP domain [PF00550] (4798-4862)
  IPR009081 Phosphopantetheine binding ACP domain [PF00550] (5528-5590)
  IPR009081 Phosphopantetheine binding ACP domain [PS50075] (1519-1595)
  IPR009081 Phosphopantetheine binding ACP domain [PS50075] (3482-3555)
  IPR009081 Phosphopantetheine binding ACP domain [PS50075] (4792-4866)
  IPR009081 Phosphopantetheine binding ACP domain [PS50075] (5522-5596)
  IPR011032 GroES-like superfamily [SSF50129] (52-200)
  IPR013149 Alcohol dehydrogenase-like, C-terminal [PF00107] (202-304)
  IPR013154 Alcohol dehydrogenase-like, N-terminal [PF08240] (78-140)
  IPR013217 Methyltransferase type 12 [PF08242] (3232-3336)
  IPR013968 Polyketide synthase-like, ketoreductase domain [PF08659] (1244-1433)
  IPR013968 Polyketide synthase-like, ketoreductase domain [PF08659] (2789-2967)
  IPR013968 Polyketide synthase-like, ketoreductase domain [PF08659] (4513-4697)
  IPR014030 Beta-ketoacyl synthase-like, N-terminal domain [PF00109] (422-666)

Secondary structure (DSSP, 8-state):
--SEEEEE---SSPPEEEE--TT---GGGHHHHHHH-TTS-EEEE--TTSSSSSPPP--HHHHHHHHHHHHHHH---TTSPEEEEEETHHHHHHHHHHHHHHHTT--EEEEEEES-----S---PPP-HHHHHHHHHHHHHHHHHTTTS------TT--HHHHHHHHHHHHHHTT-SS-HHHHHHHHHHHHHHHHHHHHHHHH--PPPPSSTTSSEEEEEE-S-TT-SS-TTT--SHHHHHHHHHHHT--HHHHHHHH--SEEEEE---SSGGGTTTSHHHHHHHHHHHHHHH--

Solvent-accessible surface area: 12537 Å² total; per-residue (Å²): 98,65,1,22,57,83,30,9,81,137,37,243,98,42,33,0,5,0,0,0,12,26,29,0,15,0,64,61,4,76,41,1,1,136,30,12,12,69,110,1,9,1,14,0,0,25,6,70,8,17,82,46,84,84,70,38,39,46,81,4,25,86,3,0,23,9,3,8,127,79,7,48,82,128,27,100,70,112,78,62,9,5,6,0,0,0,34,13,8,0,0,6,0,0,0,4,0,0,49,29,0,12,114,52,60,22,112,0,70,2,0,0,0,0,4,1,25,17,7,45,38,87,37,101,76,84,88,76,69,42,8,35,1,10,17,6,13,22,2,26,16,19,9,12,65,47,65,71,67,29,58,59,141,100,57,71,58,46,64,24,78,60,5,35,58,35,11,16,148,41,0,60,123,44,44,8,94,87,69,80,132,36,0,15,110,25,0,85,47,14,30,128,1,0,33,12,2,37,60,0,26,57,91,21,129,20,47,102,6,57,104,52,36,58,0,49,0,19,5,0,18,22,138,72,64,84,25,27,6,33,95,98,55,33,61,17,62,27,6,106,49,11,22,137,21,5,52,124,37,83,15,13,55,95,0,82,132,24,0,79,51,40,79,99,46,88,8,57,0,73,6,3,34,12,0,27,98,38,93,50,0,54,37,16,0,9,144,15,0,105,76,33,0,66,86

Nearest PDB structures (foldseek):
  7r0x-assembly1_A  TM=8.000E-01  e=8.221E-20  Serratia
  4zxi-assembly1_A  TM=8.044E-01  e=9.416E-17  Acinetobacter baumannii AB307-0294
  6ojd-assembly3_C  TM=7.622E-01  e=1.961E-12  Nocardia uniformis subsp. tsuyamanensis
  9cfj-assembly1_A  TM=6.517E-01  e=5.755E-10  Actinomadura vulgaris
  5d3z-assembly1_A  TM=7.111E-01  e=7.335E-09  Saccharopolyspora erythraea

Radius of gyration: 18.43 Å; Cα contacts (8 Å, |Δi|>4): 550; chains: 1; bounding box: 36×40×54 Å